Protein AF-A0A7S4E5P7-F1 (afdb_monomer_lite)

pLDDT: mean 81.71, std 17.79, range [34.12, 98.44]

Organism: NCBI:txid35677

Secondary structure (DSSP, 8-state):
------SSHHHHHHHHHHHHHHHHHHHHHHHHHHHHHHHHHHHHHHHHHHHHHHHHHHHHHH-HHHHHHHHHHHHHHHHHHHHHHHHHHHHHHHHHHHHHHHHHHHHHHHHHHHHHHHHHHHHHHHHHHHHHHHHHHHHHHHHHHHHHHHHHHHHHHHHHHHHHHHHHHHHHHHHHHHHHHHHHHHHHHHHHHHHHHHHHHHHHT--PPPPP-PPPPP-------TTHHHHHHHHHHHHHHHHHHHHHHHHHHHHHHHHHHHT--HHHHHHHHHHHHHHHHHHHHTT--------TT-------GGG--HHHHHHHHHHHHTSTTHHHHHS---TTSPPP----

Sequence (344 aa):
MSHGGVTASTRSDLDDISAVERDLKDRQEQFIRRERVYKMRLEELRKELGQLKNDKISWMKSDPNMVKIREAQAEVLKNVGLVQGETASAVQAQETDLLKRFRGRLQVVQDELAAERRKAGEGAKEWIARATALEHEAKTAKQRAEVLDKANQRLGRENGFLTRQFESQEDDRALLVKQLVSVKEENASLRSEVDEKEALAKARGDALPPLLAPAPAPVIEEKKAPDADTTFKEATRKLKKLLEVEKRHLAEVTEAHEKWKASRTPLELALRDAVAVEAESVAARLGGKARTSNAPGAPLDSATLAGFDADDRARAIERWLSADGVLDSLYPEEVGGPAPAEHK

Structure (mmCIF, N/CA/C/O backbone):
data_AF-A0A7S4E5P7-F1
#
_entry.id   AF-A0A7S4E5P7-F1
#
loop_
_atom_site.group_PDB
_atom_site.id
_atom_site.type_symbol
_atom_site.label_atom_id
_atom_site.label_alt_id
_atom_site.label_comp_id
_atom_site.label_asym_id
_atom_site.label_entity_id
_atom_site.label_seq_id
_atom_site.pdbx_PDB_ins_code
_atom_site.Cartn_x
_atom_site.Cartn_y
_atom_site.Cartn_z
_atom_site.occupancy
_atom_site.B_iso_or_equiv
_atom_site.auth_seq_id
_atom_site.auth_comp_id
_atom_site.auth_asym_id
_atom_site.auth_atom_id
_atom_site.pdbx_PDB_model_num
ATOM 1 N N . MET A 1 1 ? 111.317 69.839 -58.992 1.00 43.69 1 MET A N 1
ATOM 2 C CA . MET A 1 1 ? 110.273 70.257 -59.951 1.00 43.69 1 MET A CA 1
ATOM 3 C C . MET A 1 1 ? 110.144 69.192 -61.024 1.00 43.69 1 MET A C 1
ATOM 5 O O . MET A 1 1 ? 111.162 68.672 -61.448 1.00 43.69 1 MET A O 1
ATOM 9 N N . SER A 1 2 ? 108.911 68.965 -61.474 1.00 42.72 2 SER A N 1
ATOM 10 C CA . SER A 1 2 ? 108.537 68.332 -62.745 1.00 42.72 2 SER A CA 1
ATOM 11 C C . SER A 1 2 ? 108.481 66.801 -62.816 1.00 42.72 2 SER A C 1
ATOM 13 O O . SER A 1 2 ? 109.484 66.102 -62.896 1.00 42.72 2 SER A O 1
ATOM 15 N N . HIS A 1 3 ? 107.231 66.339 -62.862 1.00 55.09 3 HIS A N 1
ATOM 16 C CA . HIS A 1 3 ? 106.738 65.045 -63.317 1.00 55.09 3 HIS A CA 1
ATOM 17 C C . HIS A 1 3 ? 107.134 64.745 -64.774 1.00 55.09 3 HIS A C 1
ATOM 19 O O . HIS A 1 3 ? 107.176 65.660 -65.595 1.00 55.09 3 HIS A O 1
ATOM 25 N N . GLY A 1 4 ? 107.312 63.466 -65.121 1.00 52.59 4 GLY A N 1
ATOM 26 C CA . GLY A 1 4 ? 107.351 63.033 -66.522 1.00 52.59 4 GLY A CA 1
ATOM 27 C C . GLY A 1 4 ? 108.039 61.687 -66.733 1.00 52.59 4 GLY A C 1
ATOM 28 O O . GLY A 1 4 ? 109.261 61.631 -66.781 1.00 52.59 4 GLY A O 1
ATOM 29 N N . GLY A 1 5 ? 107.260 60.611 -66.888 1.00 49.38 5 GLY A N 1
ATOM 30 C CA . GLY A 1 5 ? 107.798 59.303 -67.284 1.00 49.38 5 GLY A CA 1
ATOM 31 C C . GLY A 1 5 ? 106.856 58.110 -67.091 1.00 49.38 5 GLY A C 1
ATOM 32 O O . GLY A 1 5 ? 107.296 57.095 -66.574 1.00 49.38 5 GLY A O 1
ATOM 33 N N . VAL A 1 6 ? 105.564 58.218 -67.444 1.00 54.41 6 VAL A N 1
ATOM 34 C CA . VAL A 1 6 ? 104.580 57.105 -67.313 1.00 54.41 6 VAL A CA 1
ATOM 35 C C . VAL A 1 6 ? 103.756 56.879 -68.603 1.00 54.41 6 VAL A C 1
ATOM 37 O O . VAL A 1 6 ? 102.692 56.276 -68.578 1.00 54.41 6 VAL A O 1
ATOM 40 N N . THR A 1 7 ? 104.201 57.346 -69.774 1.00 55.84 7 THR A N 1
ATOM 41 C CA . THR A 1 7 ? 103.314 57.428 -70.961 1.00 55.84 7 THR A CA 1
ATOM 42 C C . THR A 1 7 ? 103.590 56.439 -72.103 1.00 55.84 7 THR A C 1
ATOM 44 O O . THR A 1 7 ? 102.809 56.419 -73.051 1.00 55.84 7 THR A O 1
ATOM 47 N N . ALA A 1 8 ? 104.643 55.608 -72.043 1.00 55.59 8 ALA A N 1
ATOM 48 C CA . ALA A 1 8 ? 104.980 54.668 -73.130 1.00 55.59 8 ALA A CA 1
ATOM 49 C C . ALA A 1 8 ? 104.628 53.192 -72.835 1.00 55.59 8 ALA A C 1
ATOM 51 O O . ALA A 1 8 ? 104.041 52.540 -73.692 1.00 55.59 8 ALA A O 1
ATOM 52 N N . SER A 1 9 ? 104.907 52.676 -71.627 1.00 56.03 9 SER A N 1
ATOM 53 C CA . SER A 1 9 ? 104.588 51.278 -71.248 1.00 56.03 9 SER A CA 1
ATOM 54 C C . SER A 1 9 ? 103.082 51.030 -71.187 1.00 56.03 9 SER A C 1
ATOM 56 O O . SER A 1 9 ? 102.573 50.088 -71.777 1.00 56.03 9 SER A O 1
ATOM 58 N N . THR A 1 10 ? 102.350 51.965 -70.582 1.00 60.00 10 THR A N 1
ATOM 59 C CA . THR A 1 10 ? 100.894 51.892 -70.428 1.00 60.00 10 THR A CA 1
ATOM 60 C C . THR A 1 10 ? 100.160 51.802 -71.764 1.00 60.00 10 THR A C 1
ATOM 62 O O . THR A 1 10 ? 99.106 51.182 -71.826 1.00 60.00 10 THR A O 1
ATOM 65 N N . ARG A 1 11 ? 100.712 52.372 -72.845 1.00 62.12 11 ARG A N 1
ATOM 66 C CA . ARG A 1 11 ? 100.098 52.365 -74.180 1.00 62.12 11 ARG A CA 1
ATOM 67 C C . ARG A 1 11 ? 100.280 51.030 -74.916 1.00 62.12 11 ARG A C 1
ATOM 69 O O . ARG A 1 11 ? 99.341 50.598 -75.568 1.00 62.12 11 ARG A O 1
ATOM 76 N N . SER A 1 12 ? 101.429 50.367 -74.754 1.00 67.00 12 SER A N 1
ATOM 77 C CA . SER A 1 12 ? 101.655 49.003 -75.269 1.00 67.00 12 SER A CA 1
ATOM 78 C C . SER A 1 12 ? 100.805 47.981 -74.516 1.00 67.00 12 SER A C 1
ATOM 80 O O . SER A 1 12 ? 100.154 47.149 -75.136 1.00 67.00 12 SER A O 1
ATOM 82 N N . ASP A 1 13 ? 100.739 48.105 -73.187 1.00 67.56 13 ASP A N 1
ATOM 83 C CA . ASP A 1 13 ? 99.904 47.241 -72.351 1.00 67.56 13 ASP A CA 1
ATOM 84 C C . ASP A 1 13 ? 98.412 47.418 -72.697 1.00 67.56 13 ASP A C 1
ATOM 86 O O . ASP A 1 13 ? 97.666 46.446 -72.747 1.00 67.56 13 ASP A O 1
ATOM 90 N N . LEU A 1 14 ? 97.971 48.645 -73.008 1.00 72.19 14 LEU A N 1
ATOM 91 C CA . LEU A 1 14 ? 96.616 48.936 -73.501 1.00 72.19 14 LEU A CA 1
ATOM 92 C C . LEU A 1 14 ? 96.331 48.293 -74.867 1.00 72.19 14 LEU A C 1
ATOM 94 O O . LEU A 1 14 ? 95.230 47.781 -75.075 1.00 72.19 14 LEU A O 1
ATOM 98 N N . ASP A 1 15 ? 97.296 48.298 -75.787 1.00 74.38 15 ASP A N 1
ATOM 99 C CA . ASP A 1 15 ? 97.140 47.680 -77.105 1.00 74.38 15 ASP A CA 1
ATOM 100 C C . ASP A 1 15 ? 97.094 46.142 -77.005 1.00 74.38 15 ASP A C 1
ATOM 102 O O . ASP A 1 15 ? 96.232 45.525 -77.641 1.00 74.38 15 ASP A O 1
ATOM 106 N N . ASP A 1 16 ? 97.907 45.530 -76.138 1.00 76.69 16 ASP A N 1
ATOM 107 C CA . ASP A 1 16 ? 97.887 44.086 -75.855 1.00 76.69 16 ASP A CA 1
ATOM 108 C C . ASP A 1 16 ? 96.612 43.660 -75.113 1.00 76.69 16 ASP A C 1
ATOM 110 O O . ASP A 1 16 ? 95.980 42.666 -75.483 1.00 76.69 16 ASP A O 1
ATOM 114 N N . ILE A 1 17 ? 96.153 44.451 -74.134 1.00 77.38 17 ILE A N 1
ATOM 115 C CA . ILE A 1 17 ? 94.842 44.269 -73.492 1.00 77.38 17 ILE A CA 1
ATOM 116 C C . ILE A 1 17 ? 93.736 44.350 -74.548 1.00 77.38 17 ILE A C 1
ATOM 118 O O . ILE A 1 17 ? 92.866 43.484 -74.585 1.00 77.38 17 ILE A O 1
ATOM 122 N N . SER A 1 18 ? 93.796 45.313 -75.474 1.00 79.69 18 SER A N 1
ATOM 123 C CA . SER A 1 18 ? 92.792 45.437 -76.537 1.00 79.69 18 SER A CA 1
ATOM 124 C C . SER A 1 18 ? 92.814 44.262 -77.528 1.00 79.69 18 SER A C 1
ATOM 126 O O . SER A 1 18 ? 91.772 43.900 -78.081 1.00 79.69 18 SER A O 1
ATOM 128 N N . ALA A 1 19 ? 93.981 43.655 -77.771 1.00 80.94 19 ALA A N 1
ATOM 129 C CA . ALA A 1 19 ? 94.127 42.478 -78.623 1.00 80.94 19 ALA A CA 1
ATOM 130 C C . ALA A 1 19 ? 93.587 41.215 -77.934 1.00 80.94 19 ALA A C 1
ATOM 132 O O . ALA A 1 19 ? 92.851 40.449 -78.558 1.00 80.94 19 ALA A O 1
ATOM 133 N N . VAL A 1 20 ? 93.871 41.041 -76.640 1.00 83.12 20 VAL A N 1
ATOM 134 C CA . VAL A 1 20 ? 93.320 39.954 -75.816 1.00 83.12 20 VAL A CA 1
ATOM 135 C C . VAL A 1 20 ? 91.808 40.102 -75.648 1.00 83.12 20 VAL A C 1
ATOM 137 O O . VAL A 1 20 ? 91.086 39.113 -75.720 1.00 83.12 20 VAL A O 1
ATOM 140 N N . GLU A 1 21 ? 91.296 41.323 -75.492 1.00 84.50 21 GLU A N 1
ATOM 141 C CA . GLU A 1 21 ? 89.856 41.590 -75.457 1.00 84.50 21 GLU A CA 1
ATOM 142 C C . GLU A 1 21 ? 89.169 41.247 -76.782 1.00 84.50 21 GLU A C 1
ATOM 144 O O . GLU A 1 21 ? 88.049 40.736 -76.772 1.00 84.50 21 GLU A O 1
ATOM 149 N N . ARG A 1 22 ? 89.821 41.510 -77.921 1.00 86.06 22 ARG A N 1
ATOM 150 C CA . ARG A 1 22 ? 89.320 41.113 -79.246 1.00 86.06 22 ARG A CA 1
ATOM 151 C C . ARG A 1 22 ? 89.310 39.593 -79.411 1.00 86.06 22 ARG A C 1
ATOM 153 O O . ARG A 1 22 ? 88.272 39.051 -79.768 1.00 86.06 22 ARG A O 1
ATOM 160 N N . ASP A 1 23 ? 90.388 38.900 -79.046 1.00 88.12 23 ASP A N 1
ATOM 161 C CA . ASP A 1 23 ? 90.445 37.428 -79.093 1.00 88.12 23 ASP A CA 1
ATOM 162 C C . ASP A 1 23 ? 89.442 36.778 -78.116 1.00 88.12 23 ASP A C 1
ATOM 164 O O . ASP A 1 23 ? 88.762 35.811 -78.457 1.00 88.12 23 ASP A O 1
ATOM 168 N N . LEU A 1 24 ? 89.255 37.340 -76.916 1.00 87.38 24 LEU A N 1
ATOM 169 C CA . LEU A 1 24 ? 88.217 36.891 -75.982 1.00 87.38 24 LEU A CA 1
ATOM 170 C C . LEU A 1 24 ? 86.812 37.090 -76.550 1.00 87.38 24 LEU A C 1
ATOM 172 O O . LEU A 1 24 ? 85.987 36.184 -76.422 1.00 87.38 24 LEU A O 1
ATOM 176 N N . LYS A 1 25 ? 86.540 38.230 -77.194 1.00 88.81 25 LYS A N 1
ATOM 177 C CA . LYS A 1 25 ? 85.261 38.480 -77.875 1.00 88.81 25 LYS A CA 1
ATOM 178 C C . LYS A 1 25 ? 85.047 37.493 -79.016 1.00 88.81 25 LYS A C 1
ATOM 180 O O . LYS A 1 25 ? 83.990 36.875 -79.067 1.00 88.81 25 LYS A O 1
ATOM 185 N N . ASP A 1 26 ? 86.053 37.247 -79.847 1.00 88.50 26 ASP A N 1
ATOM 186 C CA . ASP A 1 26 ? 85.959 36.296 -80.957 1.00 88.50 26 ASP A CA 1
ATOM 187 C C . ASP A 1 26 ? 85.717 34.864 -80.459 1.00 88.50 26 ASP A C 1
ATOM 189 O O . ASP A 1 26 ? 84.871 34.141 -80.993 1.00 88.50 26 ASP A O 1
ATOM 193 N N . ARG A 1 27 ? 86.392 34.445 -79.382 1.00 87.94 27 ARG A N 1
ATOM 194 C CA . ARG A 1 27 ? 86.166 33.137 -78.744 1.00 87.94 27 ARG A CA 1
ATOM 195 C C . ARG A 1 27 ? 84.783 33.038 -78.110 1.00 87.94 27 ARG A C 1
ATOM 197 O O . ARG A 1 27 ? 84.126 32.005 -78.260 1.00 87.94 27 ARG A O 1
ATOM 204 N N . GLN A 1 28 ? 84.322 34.089 -77.432 1.00 89.06 28 GLN A N 1
ATOM 205 C CA . GLN A 1 28 ? 82.963 34.160 -76.891 1.00 89.06 28 GLN A CA 1
ATOM 206 C C . GLN A 1 28 ? 81.930 34.084 -78.015 1.00 89.06 28 GLN A C 1
ATOM 208 O O . GLN A 1 28 ? 80.986 33.304 -77.922 1.00 89.06 28 GLN A O 1
ATOM 213 N N . GLU A 1 29 ? 82.128 34.806 -79.115 1.00 89.31 29 GLU A N 1
ATOM 214 C CA . GLU A 1 29 ? 81.255 34.742 -80.281 1.00 89.31 29 GLU A CA 1
ATOM 215 C C . GLU A 1 29 ? 81.241 33.353 -80.918 1.00 89.31 29 GLU A C 1
ATOM 217 O O . GLU A 1 29 ? 80.169 32.844 -81.248 1.00 89.31 29 GLU A O 1
ATOM 222 N N . GLN A 1 30 ? 82.395 32.701 -81.071 1.00 88.69 30 GLN A N 1
ATOM 223 C CA . GLN A 1 30 ? 82.469 31.332 -81.583 1.00 88.69 30 GLN A CA 1
ATOM 224 C C . GLN A 1 30 ? 81.769 30.338 -80.651 1.00 88.69 30 GLN A C 1
ATOM 226 O O . GLN A 1 30 ? 81.054 29.454 -81.130 1.00 88.69 30 GLN A O 1
ATOM 231 N N . PHE A 1 31 ? 81.927 30.489 -79.334 1.00 92.06 31 PHE A N 1
ATOM 232 C CA . PHE A 1 31 ? 81.227 29.669 -78.350 1.00 92.06 31 PHE A CA 1
ATOM 233 C C . PHE A 1 31 ? 79.714 29.885 -78.426 1.00 92.06 31 PHE A C 1
ATOM 235 O O . PHE A 1 31 ? 78.970 28.915 -78.531 1.00 92.06 31 PHE A O 1
ATOM 242 N N . ILE A 1 32 ? 79.256 31.139 -78.491 1.00 90.50 32 ILE A N 1
ATOM 243 C CA . ILE A 1 32 ? 77.838 31.490 -78.642 1.00 90.50 32 ILE A CA 1
ATOM 244 C C . ILE A 1 32 ? 77.276 30.930 -79.953 1.00 90.50 32 ILE A C 1
ATOM 246 O O . ILE A 1 32 ? 76.168 30.394 -79.967 1.00 90.50 32 ILE A O 1
ATOM 250 N N . ARG A 1 33 ? 78.022 31.005 -81.062 1.00 90.62 33 ARG A N 1
ATOM 251 C CA . ARG A 1 33 ? 77.607 30.424 -82.350 1.00 90.62 33 ARG A CA 1
ATOM 252 C C . ARG A 1 33 ? 77.469 28.904 -82.251 1.00 90.62 33 ARG A C 1
ATOM 254 O O . ARG A 1 33 ? 76.441 28.373 -82.662 1.00 90.62 33 ARG A O 1
ATOM 261 N N . ARG A 1 34 ? 78.447 28.208 -81.660 1.00 91.38 34 ARG A N 1
ATOM 262 C CA . ARG A 1 34 ? 78.383 26.749 -81.442 1.00 91.38 34 ARG A CA 1
ATOM 263 C C . ARG A 1 34 ? 77.245 26.365 -80.500 1.00 91.38 34 ARG A C 1
ATOM 265 O O . ARG A 1 34 ? 76.501 25.442 -80.809 1.00 91.38 34 ARG A O 1
ATOM 272 N N . GLU A 1 35 ? 77.053 27.094 -79.403 1.00 91.62 35 GLU A N 1
ATOM 273 C CA . GLU A 1 35 ? 75.925 26.890 -78.493 1.00 91.62 35 GLU A CA 1
ATOM 274 C C . GLU A 1 35 ? 74.585 27.047 -79.202 1.00 91.62 35 GLU A C 1
ATOM 276 O O . GLU A 1 35 ? 73.689 26.239 -78.979 1.00 91.62 35 GLU A O 1
ATOM 281 N N . ARG A 1 36 ? 74.430 28.066 -80.056 1.00 92.00 36 ARG A N 1
ATOM 282 C CA . ARG A 1 36 ? 73.204 28.247 -80.844 1.00 92.00 36 ARG A CA 1
ATOM 283 C C . ARG A 1 36 ? 72.973 27.059 -81.769 1.00 92.00 36 ARG A C 1
ATOM 285 O O . ARG A 1 36 ? 71.861 26.549 -81.802 1.00 92.00 36 ARG A O 1
ATOM 292 N N . VAL A 1 37 ? 74.009 26.573 -82.455 1.00 93.25 37 VAL A N 1
ATOM 293 C CA . VAL A 1 37 ? 73.907 25.385 -83.320 1.00 93.25 37 VAL A CA 1
ATOM 294 C C . VAL A 1 37 ? 73.528 24.137 -82.514 1.00 93.25 37 VAL A C 1
ATOM 296 O O . VAL A 1 37 ? 72.628 23.405 -82.918 1.00 93.25 37 VAL A O 1
ATOM 299 N N . TYR A 1 38 ? 74.137 23.907 -81.348 1.00 92.88 38 TYR A N 1
ATOM 300 C CA . TYR A 1 38 ? 73.776 22.771 -80.495 1.00 92.88 38 TYR A CA 1
ATOM 301 C C . TYR A 1 38 ? 72.376 22.896 -79.896 1.00 92.88 38 TYR A C 1
ATOM 303 O O . TYR A 1 38 ? 71.666 21.899 -79.827 1.00 92.88 38 TYR A O 1
ATOM 311 N N . LYS A 1 39 ? 71.948 24.099 -79.501 1.00 93.44 39 LYS A N 1
ATOM 312 C CA . LYS A 1 39 ? 70.581 24.361 -79.028 1.00 93.44 39 LYS A CA 1
ATOM 313 C C . LYS A 1 39 ? 69.563 24.084 -80.132 1.00 93.44 39 LYS A C 1
ATOM 315 O O . LYS A 1 39 ? 68.626 23.332 -79.893 1.00 93.44 39 LYS A O 1
ATOM 320 N N . MET A 1 40 ? 69.812 24.573 -81.348 1.00 93.06 40 MET A N 1
ATOM 321 C CA . MET A 1 40 ? 68.991 24.266 -82.525 1.00 93.06 40 MET A CA 1
ATOM 322 C C . MET A 1 40 ? 68.924 22.755 -82.784 1.00 93.06 40 MET A C 1
ATOM 324 O O . MET A 1 40 ? 67.836 22.202 -82.916 1.00 93.06 40 MET A O 1
ATOM 328 N N . ARG A 1 41 ? 70.065 22.052 -82.758 1.00 92.94 41 ARG A N 1
ATOM 329 C CA . ARG A 1 41 ? 70.099 20.597 -82.966 1.00 92.94 41 ARG A CA 1
ATOM 330 C C . ARG A 1 41 ? 69.398 19.821 -81.848 1.00 92.94 41 ARG A C 1
ATOM 332 O O . ARG A 1 41 ? 68.742 18.819 -82.112 1.00 92.94 41 ARG A O 1
ATOM 339 N N . LEU A 1 42 ? 69.514 20.269 -80.599 1.00 92.50 42 LEU A N 1
ATOM 340 C CA . LEU A 1 42 ? 68.787 19.693 -79.466 1.00 92.50 42 LEU A CA 1
ATOM 341 C C . LEU A 1 42 ? 67.278 19.906 -79.601 1.00 92.50 42 LEU A C 1
ATOM 343 O O . LEU A 1 42 ? 66.510 19.011 -79.258 1.00 92.50 42 LEU A O 1
ATOM 347 N N . GLU A 1 43 ? 66.843 21.065 -80.091 1.00 94.19 43 GLU A N 1
ATOM 348 C CA . GLU A 1 43 ? 65.433 21.330 -80.376 1.00 94.19 43 GLU A CA 1
ATOM 349 C C . GLU A 1 43 ? 64.905 20.454 -81.513 1.00 94.19 43 GLU A C 1
ATOM 351 O O . GLU A 1 43 ? 63.817 19.896 -81.384 1.00 94.19 43 GLU A O 1
ATOM 356 N N . GLU A 1 44 ? 65.677 20.272 -82.584 1.00 94.06 44 GLU A N 1
ATOM 357 C CA . GLU A 1 44 ? 65.361 19.326 -83.660 1.00 94.06 44 GLU A CA 1
ATOM 358 C C . GLU A 1 44 ? 65.234 17.898 -83.130 1.00 94.06 44 GLU A C 1
ATOM 360 O O . GLU A 1 44 ? 64.183 17.287 -83.293 1.00 94.06 44 GLU A O 1
ATOM 365 N N . LEU A 1 45 ? 66.233 17.393 -82.399 1.00 92.31 45 LEU A N 1
ATOM 366 C CA . LEU A 1 45 ? 66.195 16.044 -81.823 1.00 92.31 45 LEU A CA 1
ATOM 367 C C . LEU A 1 45 ? 65.028 15.865 -80.840 1.00 92.31 45 LEU A C 1
ATOM 369 O O . LEU A 1 45 ? 64.421 14.797 -80.777 1.00 92.31 45 LEU A O 1
ATOM 373 N N . ARG A 1 46 ? 64.672 16.903 -80.072 1.00 91.19 46 ARG A N 1
ATOM 374 C CA . ARG A 1 46 ? 63.481 16.883 -79.206 1.00 91.19 46 ARG A CA 1
ATOM 375 C C . ARG A 1 46 ? 62.191 16.811 -80.019 1.00 91.19 46 ARG A C 1
ATOM 377 O O . ARG A 1 46 ? 61.285 16.079 -79.622 1.00 91.19 46 ARG A O 1
ATOM 384 N N . LYS A 1 47 ? 62.099 17.541 -81.134 1.00 93.56 47 LYS A N 1
ATOM 385 C CA . LYS A 1 47 ? 60.953 17.475 -82.053 1.00 93.56 47 LYS A CA 1
ATOM 386 C C . LYS A 1 47 ? 60.857 16.098 -82.707 1.00 93.56 47 LYS A C 1
ATOM 388 O O . LYS A 1 47 ? 59.784 15.507 -82.658 1.00 93.56 47 LYS A O 1
ATOM 393 N N . GLU A 1 48 ? 61.964 15.561 -83.215 1.00 90.81 48 GLU A N 1
ATOM 394 C CA . GLU A 1 48 ? 62.044 14.219 -83.810 1.00 90.81 48 GLU A CA 1
ATOM 395 C C . GLU A 1 48 ? 61.637 13.134 -82.798 1.00 90.81 48 GLU A C 1
ATOM 397 O O . GLU A 1 48 ? 60.806 12.279 -83.095 1.00 90.81 48 GLU A O 1
ATOM 402 N N . LEU A 1 49 ? 62.131 13.200 -81.554 1.00 89.06 49 LEU A N 1
ATOM 403 C CA . LEU A 1 49 ? 61.711 12.285 -80.486 1.00 89.06 49 LEU A CA 1
ATOM 404 C C . LEU A 1 49 ? 60.227 12.434 -80.128 1.00 89.06 49 LEU A C 1
ATOM 406 O O . LEU A 1 49 ? 59.566 11.438 -79.828 1.00 89.06 49 LEU A O 1
ATOM 410 N N . GLY A 1 50 ? 59.701 13.659 -80.130 1.00 87.75 50 GLY A N 1
ATOM 411 C CA . GLY A 1 50 ? 58.278 13.922 -79.922 1.00 87.75 50 GLY A CA 1
ATOM 412 C C . GLY A 1 50 ? 57.414 13.314 -81.027 1.00 87.75 50 GLY A C 1
ATOM 413 O O . GLY A 1 50 ? 56.407 12.673 -80.730 1.00 87.75 50 GLY A O 1
ATOM 414 N N . GLN A 1 51 ? 57.841 13.454 -82.282 1.00 86.00 51 GLN A N 1
ATOM 415 C CA . GLN A 1 51 ? 57.188 12.861 -83.449 1.00 86.00 51 GLN A CA 1
ATOM 416 C C . GLN A 1 51 ? 57.228 11.334 -83.387 1.00 86.00 51 GLN A C 1
ATOM 418 O O . GLN A 1 51 ? 56.172 10.717 -83.388 1.00 86.00 51 GLN A O 1
ATOM 423 N N . LEU A 1 52 ? 58.395 10.723 -83.167 1.00 82.56 52 LEU A N 1
ATOM 424 C CA 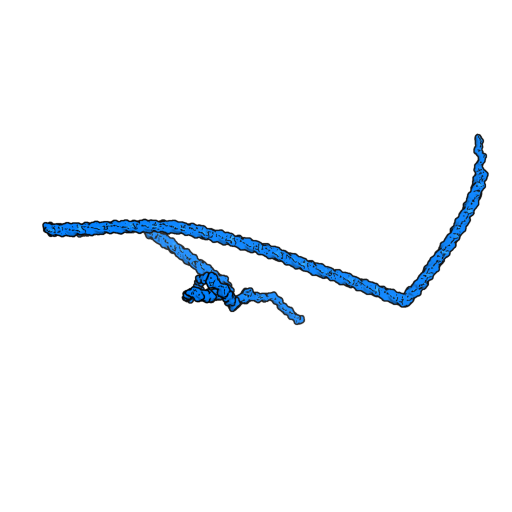. LEU A 1 52 ? 58.526 9.265 -83.043 1.00 82.56 52 LEU A CA 1
ATOM 425 C C . LEU A 1 52 ? 57.669 8.683 -81.911 1.00 82.56 52 LEU A C 1
ATOM 427 O O . LEU A 1 52 ? 57.069 7.617 -82.062 1.00 82.56 52 LEU A O 1
ATOM 431 N N . LYS A 1 53 ? 57.585 9.371 -80.764 1.00 84.50 53 LYS A N 1
ATOM 432 C CA . LYS A 1 53 ? 56.680 8.975 -79.674 1.00 84.50 53 LYS A CA 1
ATOM 433 C C . LYS A 1 53 ? 55.221 9.080 -80.098 1.00 84.50 53 LYS A C 1
ATOM 435 O O . LYS A 1 53 ? 54.449 8.169 -79.809 1.00 84.50 53 LYS A O 1
ATOM 440 N N . ASN A 1 54 ? 54.845 10.162 -80.772 1.00 83.19 54 ASN A N 1
ATOM 441 C CA . ASN A 1 54 ? 53.485 10.347 -81.256 1.00 83.19 54 ASN A CA 1
ATOM 442 C C . ASN A 1 54 ? 53.119 9.316 -82.317 1.00 83.19 54 ASN A C 1
ATOM 444 O O . ASN A 1 54 ? 52.058 8.728 -82.184 1.00 83.19 54 ASN A O 1
ATOM 448 N N . ASP A 1 55 ? 53.990 9.013 -83.274 1.00 79.25 55 ASP A N 1
ATOM 449 C CA . ASP A 1 55 ? 53.756 8.015 -84.321 1.00 79.25 55 ASP A CA 1
ATOM 450 C C . ASP A 1 55 ? 53.634 6.609 -83.725 1.00 79.25 55 ASP A C 1
ATOM 452 O O . ASP A 1 55 ? 52.685 5.875 -84.016 1.00 79.25 55 ASP A O 1
ATOM 456 N N . LYS A 1 56 ? 54.520 6.262 -82.780 1.00 77.62 56 LYS A N 1
ATOM 457 C CA . LYS A 1 56 ? 54.460 4.989 -82.047 1.00 77.62 56 LYS A CA 1
ATOM 458 C C . LYS A 1 56 ? 53.198 4.852 -81.193 1.00 77.62 56 LYS A C 1
ATOM 460 O O . LYS A 1 56 ? 52.710 3.746 -80.999 1.00 77.62 56 LYS A O 1
ATOM 465 N N . ILE A 1 57 ? 52.666 5.945 -80.655 1.00 76.94 57 ILE A N 1
ATOM 466 C CA . ILE A 1 57 ? 51.426 5.930 -79.863 1.00 76.94 57 ILE A CA 1
ATOM 467 C C . ILE A 1 57 ? 50.193 6.087 -80.771 1.00 76.94 57 ILE A C 1
ATOM 469 O O . ILE A 1 57 ? 49.102 5.652 -80.409 1.00 76.94 57 ILE A O 1
ATOM 473 N N . SER A 1 58 ? 50.352 6.670 -81.959 1.00 76.06 58 SER A N 1
ATOM 474 C CA . SER A 1 58 ? 49.283 6.959 -82.914 1.00 76.06 58 SER A CA 1
ATOM 475 C C . SER A 1 58 ? 48.606 5.679 -83.388 1.00 76.06 58 SER A C 1
ATOM 477 O O . SER A 1 58 ? 47.376 5.609 -83.374 1.00 76.06 58 SER A O 1
ATOM 479 N N . TRP A 1 59 ? 49.377 4.622 -83.681 1.00 72.06 59 TRP A N 1
ATOM 480 C CA . TRP A 1 59 ? 48.800 3.325 -84.057 1.00 72.06 59 TRP A CA 1
ATOM 481 C C . TRP A 1 59 ? 47.947 2.733 -82.918 1.00 72.06 59 TRP A C 1
ATOM 483 O O . TRP A 1 59 ? 46.825 2.308 -83.151 1.00 72.06 59 TRP A O 1
ATOM 493 N N . MET A 1 60 ? 48.389 2.833 -81.657 1.00 69.00 60 MET A N 1
ATOM 494 C CA . MET A 1 60 ? 47.604 2.388 -80.490 1.00 69.00 60 MET A CA 1
ATOM 495 C C . MET A 1 60 ? 46.403 3.291 -80.181 1.00 69.00 60 MET A C 1
ATOM 497 O O . MET A 1 60 ? 45.489 2.897 -79.455 1.00 69.00 60 MET A O 1
ATOM 501 N N . LYS A 1 61 ? 46.421 4.549 -80.630 1.00 73.88 61 LYS A N 1
ATOM 502 C CA . LYS A 1 61 ? 45.298 5.481 -80.470 1.00 73.88 61 LYS A CA 1
ATOM 503 C C . LYS A 1 61 ? 44.214 5.256 -81.519 1.00 73.88 61 LYS A C 1
ATOM 505 O O . LYS A 1 61 ? 43.053 5.466 -81.191 1.00 73.88 61 LYS A O 1
ATOM 510 N N . SER A 1 62 ? 44.608 4.845 -82.721 1.00 71.81 62 SER A N 1
ATOM 511 C CA . SER A 1 62 ? 43.738 4.680 -83.889 1.00 71.81 62 SER A CA 1
ATOM 512 C C . SER A 1 62 ? 43.326 3.235 -84.166 1.00 71.81 62 SER A C 1
ATOM 514 O O . SER A 1 62 ? 42.385 3.036 -84.928 1.00 71.81 62 SER A O 1
ATOM 516 N N . ASP A 1 63 ? 43.973 2.240 -83.545 1.00 82.31 63 ASP A N 1
ATOM 517 C CA . ASP A 1 63 ? 43.559 0.839 -83.636 1.00 82.31 63 ASP A CA 1
ATOM 518 C C . ASP A 1 63 ? 42.101 0.690 -83.146 1.00 82.31 63 ASP A C 1
ATOM 520 O O . ASP A 1 63 ? 41.823 0.937 -81.962 1.00 82.31 63 ASP A O 1
ATOM 524 N N . PRO A 1 64 ? 41.164 0.273 -84.023 1.00 83.12 64 PRO A N 1
ATOM 525 C CA . PRO A 1 64 ? 39.760 0.091 -83.672 1.00 83.12 64 PRO A CA 1
ATOM 526 C C . PRO A 1 64 ? 39.555 -0.840 -82.473 1.00 83.12 64 PRO A C 1
ATOM 528 O O . PRO A 1 64 ? 38.588 -0.678 -81.732 1.00 83.12 64 PRO A O 1
ATOM 531 N N . ASN A 1 65 ? 40.451 -1.809 -82.260 1.00 84.94 65 ASN A N 1
ATOM 532 C CA . ASN A 1 65 ? 40.373 -2.715 -81.120 1.00 84.94 65 ASN A CA 1
ATOM 533 C C . ASN A 1 65 ? 40.754 -2.011 -79.805 1.00 84.94 65 ASN A C 1
ATOM 535 O O . ASN A 1 65 ? 40.050 -2.133 -78.806 1.00 84.94 65 ASN A O 1
ATOM 539 N N . MET A 1 66 ? 41.814 -1.194 -79.808 1.00 84.94 66 MET A N 1
ATOM 540 C CA . MET A 1 66 ? 42.218 -0.407 -78.634 1.00 84.94 66 MET A CA 1
ATOM 541 C C . MET A 1 66 ? 41.193 0.666 -78.259 1.00 84.94 66 MET A C 1
ATOM 543 O O . MET A 1 66 ? 41.039 0.970 -77.076 1.00 84.94 66 MET A O 1
ATOM 547 N N . VAL A 1 67 ? 40.483 1.231 -79.241 1.00 86.31 67 VAL A N 1
ATOM 548 C CA . VAL A 1 67 ? 39.366 2.158 -78.992 1.00 86.31 67 VAL A CA 1
ATOM 549 C C . VAL A 1 67 ? 38.221 1.433 -78.284 1.00 86.31 67 VAL A C 1
ATOM 551 O O . VAL A 1 67 ? 37.831 1.861 -77.200 1.00 86.31 67 VAL A O 1
ATOM 554 N N . LYS A 1 68 ? 37.777 0.281 -78.808 1.00 89.69 68 LYS A N 1
ATOM 555 C CA . LYS A 1 68 ? 36.731 -0.545 -78.176 1.00 89.69 68 LYS A CA 1
ATOM 556 C C . LYS A 1 68 ? 37.091 -0.966 -76.752 1.00 89.69 68 LYS A C 1
ATOM 558 O O . LYS A 1 68 ? 36.244 -0.926 -75.869 1.00 89.69 68 LYS A O 1
ATOM 563 N N . ILE A 1 69 ? 38.350 -1.339 -76.508 1.00 89.81 69 ILE A N 1
ATOM 564 C CA . ILE A 1 69 ? 38.825 -1.705 -75.165 1.00 89.81 69 ILE A CA 1
ATOM 565 C C . ILE A 1 69 ? 38.731 -0.512 -74.205 1.00 89.81 69 ILE A C 1
ATOM 567 O O . ILE A 1 69 ? 38.289 -0.681 -73.071 1.00 89.81 69 ILE A O 1
ATOM 571 N N . ARG A 1 70 ? 39.111 0.698 -74.637 1.00 89.38 70 ARG A N 1
ATOM 572 C CA . ARG A 1 70 ? 38.991 1.906 -73.801 1.00 89.38 70 ARG A CA 1
ATOM 573 C C . ARG A 1 70 ? 37.538 2.291 -73.545 1.00 89.38 70 ARG A C 1
ATOM 575 O O . ARG A 1 70 ? 37.227 2.698 -72.431 1.00 89.38 70 ARG A O 1
ATOM 582 N N . GLU A 1 71 ? 36.669 2.161 -74.543 1.00 91.62 71 GLU A N 1
ATOM 583 C CA . GLU A 1 71 ? 35.229 2.399 -74.400 1.00 91.62 71 GLU A CA 1
ATOM 584 C C . GLU A 1 71 ? 34.605 1.411 -73.408 1.00 91.62 71 GLU A C 1
ATOM 586 O O . GLU A 1 71 ? 33.962 1.837 -72.452 1.00 91.62 71 GLU A O 1
ATOM 591 N N . ALA A 1 72 ? 34.893 0.114 -73.550 1.00 92.62 72 ALA A N 1
ATOM 592 C CA . ALA A 1 72 ? 34.446 -0.913 -72.611 1.00 92.62 72 ALA A CA 1
ATOM 593 C C . ALA A 1 72 ? 35.004 -0.680 -71.197 1.00 92.62 72 ALA A C 1
ATOM 595 O O . ALA A 1 72 ? 34.281 -0.808 -70.214 1.00 92.62 72 ALA A O 1
ATOM 596 N N . GLN A 1 73 ? 36.274 -0.281 -71.064 1.00 91.88 73 GLN A N 1
ATOM 597 C CA . GLN A 1 73 ? 36.856 0.076 -69.769 1.00 91.88 73 GLN A CA 1
ATOM 598 C C . GLN A 1 73 ? 36.164 1.303 -69.155 1.00 91.88 73 GLN A C 1
ATOM 600 O O . GLN A 1 73 ? 35.909 1.317 -67.952 1.00 91.88 73 GLN A O 1
ATOM 605 N N . ALA A 1 74 ? 35.852 2.325 -69.955 1.00 94.75 74 ALA A N 1
ATOM 606 C CA . ALA A 1 74 ? 35.128 3.506 -69.494 1.00 94.75 74 ALA A CA 1
ATOM 607 C C . ALA A 1 74 ? 33.706 3.148 -69.034 1.00 94.75 74 ALA A C 1
ATOM 609 O O . ALA A 1 74 ? 33.252 3.641 -68.001 1.00 94.75 74 ALA A O 1
ATOM 610 N N . GLU A 1 75 ? 33.032 2.249 -69.750 1.00 96.25 75 GLU A N 1
ATOM 611 C CA . GLU A 1 75 ? 31.723 1.723 -69.369 1.00 96.25 75 GLU A CA 1
ATOM 612 C C . GLU A 1 75 ? 31.790 0.898 -68.076 1.00 96.25 75 GLU A C 1
ATOM 614 O O . GLU A 1 75 ? 30.989 1.114 -67.168 1.00 96.25 75 GLU A O 1
ATOM 619 N N . VAL A 1 76 ? 32.792 0.026 -67.927 1.00 95.50 76 VAL A N 1
ATOM 620 C CA . VAL A 1 76 ? 33.023 -0.729 -66.685 1.00 95.50 76 VAL A CA 1
ATOM 621 C C . VAL A 1 76 ? 33.269 0.215 -65.512 1.00 95.50 76 VAL A C 1
ATOM 623 O O . VAL A 1 76 ? 32.647 0.051 -64.468 1.00 95.50 76 VAL A O 1
ATOM 626 N N . LEU A 1 77 ? 34.124 1.230 -65.666 1.00 95.69 77 LEU A N 1
ATOM 627 C CA . LEU A 1 77 ? 34.385 2.208 -64.603 1.00 95.69 77 LEU A CA 1
ATOM 628 C C . LEU A 1 77 ? 33.127 2.999 -64.230 1.00 95.69 77 LEU A C 1
ATOM 630 O O . LEU A 1 77 ? 32.889 3.247 -63.049 1.00 95.69 77 LEU A O 1
ATOM 634 N N . LYS A 1 78 ? 32.298 3.351 -65.217 1.00 96.56 78 LYS A N 1
ATOM 635 C CA . LYS A 1 78 ? 31.002 3.992 -64.980 1.00 96.56 78 LYS A CA 1
ATOM 636 C C . LYS A 1 78 ? 30.070 3.078 -64.183 1.00 96.56 78 LYS A C 1
ATOM 638 O O . LYS A 1 78 ? 29.496 3.524 -63.194 1.00 96.56 78 LYS A O 1
ATOM 643 N N . ASN A 1 79 ? 29.959 1.810 -64.571 1.00 96.25 79 ASN A N 1
ATOM 644 C CA . ASN A 1 79 ? 29.119 0.833 -63.878 1.00 96.25 79 ASN A CA 1
ATOM 645 C C . ASN A 1 79 ? 29.623 0.564 -62.456 1.00 96.25 79 ASN A C 1
ATOM 647 O O . ASN A 1 79 ? 28.825 0.507 -61.527 1.00 96.25 79 ASN A O 1
ATOM 651 N N . VAL A 1 80 ? 30.942 0.484 -62.256 1.00 95.94 80 VAL A N 1
ATOM 652 C CA . VAL A 1 80 ? 31.547 0.381 -60.921 1.00 95.94 80 VAL A CA 1
ATOM 653 C C . VAL A 1 80 ? 31.206 1.607 -60.077 1.00 95.94 80 VAL A C 1
ATOM 655 O O . VAL A 1 80 ? 30.816 1.444 -58.927 1.00 95.94 80 VAL A O 1
ATOM 658 N N . GLY A 1 81 ? 31.284 2.817 -60.637 1.00 96.19 81 GLY A N 1
ATOM 659 C CA . GLY A 1 81 ? 30.886 4.040 -59.937 1.00 96.19 81 GLY A CA 1
ATOM 660 C C . GLY A 1 81 ? 29.407 4.045 -59.531 1.00 96.19 81 GLY A C 1
ATOM 661 O O . GLY A 1 81 ? 29.084 4.451 -58.417 1.00 96.19 81 GLY A O 1
ATOM 662 N N . LEU A 1 82 ? 28.519 3.540 -60.395 1.00 96.31 82 LEU A N 1
ATOM 663 C CA . LEU A 1 82 ? 27.093 3.386 -60.084 1.00 96.31 82 LEU A CA 1
ATOM 664 C C . LEU A 1 82 ? 26.868 2.373 -58.958 1.00 96.31 82 LEU A C 1
ATOM 666 O O . LEU A 1 82 ? 26.249 2.719 -57.958 1.00 96.31 82 LEU A O 1
ATOM 670 N N . VAL A 1 83 ? 27.441 1.171 -59.067 1.00 96.75 83 VAL A N 1
ATOM 671 C CA . VAL A 1 83 ? 27.321 0.126 -58.037 1.00 96.75 83 VAL A CA 1
ATOM 672 C C . VAL A 1 83 ? 27.916 0.593 -56.708 1.00 96.75 83 VAL A C 1
ATOM 674 O O . VAL A 1 83 ? 27.348 0.328 -55.652 1.00 96.75 83 VAL A O 1
ATOM 677 N N . GLN A 1 84 ? 29.032 1.326 -56.728 1.00 96.56 84 GLN A N 1
ATOM 678 C CA . GLN A 1 84 ? 29.610 1.930 -55.525 1.00 96.56 84 GLN A CA 1
ATOM 679 C C . GLN A 1 84 ? 28.677 2.977 -54.907 1.00 96.56 84 GLN A C 1
ATOM 681 O O . GLN A 1 84 ? 28.508 2.982 -53.689 1.00 96.56 84 GLN A O 1
ATOM 686 N N . GLY A 1 85 ? 28.044 3.826 -55.722 1.00 97.19 85 GLY A N 1
ATOM 687 C CA . GLY A 1 85 ? 27.055 4.801 -55.262 1.00 97.19 85 GLY A CA 1
ATOM 688 C C . GLY A 1 85 ? 25.816 4.142 -54.652 1.00 97.19 85 GLY A C 1
ATOM 689 O O . GLY A 1 85 ? 25.398 4.511 -53.555 1.00 97.19 85 GLY A O 1
ATOM 690 N N . GLU A 1 86 ? 25.273 3.121 -55.317 1.00 97.00 86 GLU A N 1
ATOM 691 C CA . GLU A 1 86 ? 24.147 2.323 -54.819 1.00 97.00 86 GLU A CA 1
ATOM 692 C C . GLU A 1 86 ? 24.506 1.598 -53.518 1.00 97.00 86 GLU A C 1
ATOM 694 O O . GLU A 1 86 ? 23.740 1.641 -52.557 1.00 97.00 86 GLU A O 1
ATOM 699 N N . THR A 1 87 ? 25.700 1.002 -53.441 1.00 96.12 87 THR A N 1
ATOM 700 C CA . THR A 1 87 ? 26.182 0.318 -52.231 1.00 96.12 87 THR A CA 1
ATOM 701 C C . THR A 1 87 ? 26.358 1.303 -51.077 1.00 96.12 87 THR A C 1
ATOM 703 O O . THR A 1 87 ? 25.910 1.028 -49.967 1.00 96.12 87 THR A O 1
ATOM 706 N N . ALA A 1 88 ? 26.956 2.474 -51.318 1.00 97.25 88 ALA A N 1
ATOM 707 C CA . ALA A 1 88 ? 27.121 3.505 -50.295 1.00 97.25 88 ALA A CA 1
ATOM 708 C C . ALA A 1 88 ? 25.766 4.024 -49.787 1.00 97.25 88 ALA A C 1
ATOM 710 O O . ALA A 1 88 ? 25.574 4.168 -48.580 1.00 97.25 88 ALA A O 1
ATOM 711 N N . SER A 1 89 ? 24.808 4.245 -50.692 1.00 97.62 89 SER A N 1
ATOM 712 C CA . SER A 1 89 ? 23.450 4.655 -50.329 1.00 97.62 89 SER A CA 1
ATOM 713 C C . SER A 1 89 ? 22.715 3.572 -49.533 1.00 97.62 89 SER A C 1
ATOM 715 O O . SER A 1 89 ? 22.081 3.882 -48.525 1.00 97.62 89 SER A O 1
ATOM 717 N N . ALA A 1 90 ? 22.846 2.300 -49.922 1.00 97.19 90 ALA A N 1
ATOM 718 C CA . ALA A 1 90 ? 22.248 1.178 -49.206 1.00 97.19 90 ALA A CA 1
ATOM 719 C C . ALA A 1 90 ? 22.823 1.021 -47.789 1.00 97.19 90 ALA A C 1
ATOM 721 O O . ALA A 1 90 ? 22.063 0.819 -46.842 1.00 97.19 90 ALA A O 1
ATOM 722 N N . VAL A 1 91 ? 24.143 1.167 -47.624 1.00 97.44 91 VAL A N 1
ATOM 723 C CA . VAL A 1 91 ? 24.797 1.135 -46.305 1.00 97.44 91 VAL A CA 1
ATOM 724 C C . VAL A 1 91 ? 24.308 2.291 -45.432 1.00 97.44 91 VAL A C 1
ATOM 726 O O . VAL A 1 91 ? 23.880 2.054 -44.305 1.00 97.44 91 VAL A O 1
ATOM 729 N N . GLN A 1 92 ? 24.264 3.519 -45.960 1.00 97.69 92 GLN A N 1
ATOM 730 C CA . GLN A 1 92 ? 23.727 4.669 -45.222 1.00 97.69 92 GLN A CA 1
ATOM 731 C C . GLN A 1 92 ? 22.264 4.452 -44.814 1.00 97.69 92 GLN A C 1
ATOM 733 O O . GLN A 1 92 ? 21.892 4.711 -43.670 1.00 97.69 92 GLN A O 1
ATOM 738 N N . ALA A 1 93 ? 21.427 3.926 -45.712 1.00 97.25 93 ALA A N 1
ATOM 739 C CA . ALA A 1 93 ? 20.037 3.611 -45.398 1.00 97.25 93 ALA A CA 1
ATOM 740 C C . ALA A 1 93 ? 19.933 2.580 -44.258 1.00 97.25 93 ALA A C 1
ATOM 742 O O . ALA A 1 93 ? 19.170 2.789 -43.312 1.00 97.25 93 ALA A O 1
ATOM 743 N N . GLN A 1 94 ? 20.740 1.516 -44.291 1.00 97.88 94 GLN A N 1
ATOM 744 C CA . GLN A 1 94 ? 20.796 0.522 -43.214 1.00 97.88 94 GLN A CA 1
ATOM 745 C C . GLN A 1 94 ? 21.255 1.126 -41.883 1.00 97.88 94 GLN A C 1
ATOM 747 O O . GLN A 1 94 ? 20.647 0.843 -40.851 1.00 97.88 94 GLN A O 1
ATOM 752 N N . GLU A 1 95 ? 22.270 1.991 -41.886 1.00 97.25 95 GLU A N 1
ATOM 753 C CA . GLU A 1 95 ? 22.716 2.704 -40.684 1.00 97.25 95 GLU A CA 1
ATOM 754 C C . GLU A 1 95 ? 21.590 3.557 -40.091 1.00 97.25 95 GLU A C 1
ATOM 756 O O . GLU A 1 95 ? 21.336 3.500 -38.885 1.00 97.25 95 GLU A O 1
ATOM 761 N N . THR A 1 96 ? 20.858 4.303 -40.926 1.00 97.75 96 THR A N 1
ATOM 762 C CA . THR A 1 96 ? 19.724 5.104 -40.442 1.00 97.75 96 THR A CA 1
ATOM 763 C C . THR A 1 96 ? 18.598 4.250 -39.861 1.00 97.75 96 THR A C 1
ATOM 765 O O . THR A 1 96 ? 18.035 4.615 -38.824 1.00 97.75 96 THR A O 1
ATOM 768 N N . ASP A 1 97 ? 18.287 3.100 -40.467 1.00 98.19 97 ASP A N 1
ATOM 769 C CA . ASP A 1 97 ? 17.255 2.197 -39.951 1.00 98.19 97 ASP A CA 1
ATOM 770 C C . ASP A 1 97 ? 17.691 1.548 -38.631 1.00 98.19 97 ASP A C 1
ATOM 772 O O . ASP A 1 97 ? 16.924 1.517 -37.666 1.00 98.19 97 ASP A O 1
ATOM 776 N N . LEU A 1 98 ? 18.952 1.117 -38.529 1.00 97.94 98 LEU A N 1
ATOM 777 C CA . LEU A 1 98 ? 19.520 0.614 -37.278 1.00 97.94 98 LEU A CA 1
ATOM 778 C C . LEU A 1 98 ? 19.449 1.672 -36.176 1.00 97.94 98 LEU A C 1
ATOM 780 O O . LEU A 1 98 ? 18.959 1.381 -35.086 1.00 97.94 98 LEU A O 1
ATOM 784 N N . LEU A 1 99 ? 19.854 2.914 -36.453 1.00 97.94 99 LEU A N 1
ATOM 785 C CA . LEU A 1 99 ? 19.761 4.014 -35.490 1.00 97.94 99 LEU A CA 1
ATOM 786 C C . LEU A 1 99 ? 18.316 4.286 -35.060 1.00 97.94 99 LEU A C 1
ATOM 788 O O . LEU A 1 99 ? 18.060 4.525 -33.877 1.00 97.94 99 LEU A O 1
ATOM 792 N N . LYS A 1 100 ? 17.355 4.211 -35.986 1.00 98.12 100 LYS A N 1
ATOM 793 C CA . LYS A 1 100 ? 15.930 4.363 -35.674 1.00 98.12 100 LYS A CA 1
ATOM 794 C C . LYS A 1 100 ? 15.432 3.241 -34.764 1.00 98.12 100 LYS A C 1
ATOM 796 O O . LYS A 1 100 ? 14.760 3.528 -33.773 1.00 98.12 100 LYS A O 1
ATOM 801 N N . ARG A 1 101 ? 15.804 1.989 -35.043 1.00 98.00 101 ARG A N 1
ATOM 802 C CA . ARG A 1 101 ? 15.478 0.830 -34.194 1.00 98.00 101 ARG A CA 1
ATOM 803 C C . ARG A 1 101 ? 16.117 0.943 -32.812 1.00 98.00 101 ARG A C 1
ATOM 805 O O . ARG A 1 101 ? 15.435 0.710 -31.818 1.00 98.00 101 ARG A O 1
ATOM 812 N N . PHE A 1 102 ? 17.386 1.347 -32.731 1.00 98.12 102 PHE A N 1
ATOM 813 C CA . PHE A 1 102 ? 18.070 1.573 -31.456 1.00 98.12 102 PHE A CA 1
ATOM 814 C C . PHE A 1 102 ? 17.402 2.681 -30.646 1.00 98.12 102 PHE A C 1
ATOM 816 O O . PHE A 1 102 ? 17.133 2.479 -29.465 1.00 98.12 102 PHE A O 1
ATOM 823 N N . ARG A 1 103 ? 17.066 3.817 -31.270 1.00 98.06 103 ARG A N 1
ATOM 824 C CA . ARG A 1 103 ? 16.339 4.904 -30.599 1.00 98.06 103 ARG A CA 1
ATOM 825 C C . ARG A 1 103 ? 14.961 4.448 -30.120 1.00 98.06 103 ARG A C 1
ATOM 827 O O . ARG A 1 103 ? 14.601 4.747 -28.989 1.00 98.06 103 ARG A O 1
ATOM 834 N N . GLY A 1 104 ? 14.221 3.702 -30.942 1.00 98.31 104 GLY A N 1
ATOM 835 C CA . GLY A 1 104 ? 12.925 3.141 -30.557 1.00 98.31 104 GLY A CA 1
ATOM 836 C C . GLY A 1 104 ? 13.039 2.209 -29.351 1.00 98.31 104 GLY A C 1
ATOM 837 O O . GLY A 1 104 ? 12.319 2.374 -28.374 1.00 98.31 104 GLY A O 1
ATOM 838 N N . ARG A 1 105 ? 14.003 1.281 -29.367 1.00 98.00 105 ARG A N 1
ATOM 839 C CA . ARG A 1 105 ? 14.232 0.357 -28.248 1.00 98.00 105 ARG A CA 1
ATOM 840 C C . ARG A 1 105 ? 14.677 1.083 -26.978 1.00 98.00 105 ARG A C 1
ATOM 842 O O . ARG A 1 105 ? 14.257 0.715 -25.890 1.00 98.00 105 ARG A O 1
ATOM 849 N N . LEU A 1 106 ? 15.497 2.123 -27.114 1.00 98.25 106 LEU A N 1
ATOM 850 C CA . LEU A 1 106 ? 15.940 2.946 -25.991 1.00 98.25 106 LEU A CA 1
ATOM 851 C C . LEU A 1 106 ? 14.777 3.730 -25.371 1.00 98.25 106 LEU A C 1
ATOM 853 O O . LEU A 1 106 ? 14.702 3.806 -24.150 1.00 98.25 106 LEU A O 1
ATOM 857 N N . GLN A 1 107 ? 13.851 4.240 -26.189 1.00 98.25 107 GLN A N 1
ATOM 858 C CA . GLN A 1 107 ? 12.623 4.873 -25.705 1.00 98.25 107 GLN A CA 1
ATOM 859 C C . GLN A 1 107 ? 11.748 3.875 -24.936 1.00 98.25 107 GLN A C 1
ATOM 861 O O . GLN A 1 107 ? 11.338 4.176 -23.823 1.00 98.25 107 GLN A O 1
ATOM 866 N N . VAL A 1 108 ? 11.538 2.669 -25.477 1.00 98.00 108 VAL A N 1
ATOM 867 C CA . VAL A 1 108 ? 10.767 1.614 -24.793 1.00 98.00 108 VAL A CA 1
ATOM 868 C C . VAL A 1 108 ? 11.375 1.286 -23.428 1.00 98.00 108 VAL A C 1
ATOM 870 O O . VAL A 1 108 ? 10.665 1.298 -22.431 1.00 98.00 108 VAL A O 1
ATOM 873 N N . VAL A 1 109 ? 12.695 1.090 -23.352 1.00 98.31 109 VAL A N 1
ATOM 874 C CA . VAL A 1 109 ? 13.384 0.824 -22.075 1.00 98.31 109 VAL A CA 1
ATOM 875 C C . VAL A 1 109 ? 13.263 2.007 -21.103 1.00 98.31 109 VAL A C 1
ATOM 877 O O . VAL A 1 109 ? 13.128 1.809 -19.896 1.00 98.31 109 VAL A O 1
ATOM 880 N N . GLN A 1 110 ? 13.302 3.248 -21.595 1.00 97.38 110 GLN A N 1
ATOM 881 C CA . GLN A 1 110 ? 13.083 4.431 -20.755 1.00 97.38 110 GLN A CA 1
ATOM 882 C C . GLN A 1 110 ? 11.650 4.501 -20.215 1.00 97.38 110 GLN A C 1
ATOM 884 O O . GLN A 1 110 ? 11.464 4.821 -19.038 1.00 97.38 110 GLN A O 1
ATOM 889 N N . ASP A 1 111 ? 10.659 4.178 -21.044 1.00 97.62 111 ASP A N 1
ATOM 890 C CA . ASP A 1 111 ? 9.249 4.156 -20.661 1.00 97.62 111 ASP A CA 1
ATOM 891 C C . ASP A 1 111 ? 8.969 3.028 -19.652 1.00 97.62 111 ASP A C 1
ATOM 893 O O . ASP A 1 111 ? 8.294 3.257 -18.644 1.00 97.62 111 ASP A O 1
ATOM 897 N N . GLU A 1 112 ? 9.559 1.845 -19.850 1.00 97.19 112 GLU A N 1
ATOM 898 C CA . GLU A 1 112 ? 9.522 0.722 -18.903 1.00 97.19 112 GLU A CA 1
ATOM 899 C C . GLU A 1 112 ? 10.128 1.114 -17.549 1.00 97.19 112 GLU A C 1
ATOM 901 O O . GLU A 1 112 ? 9.481 0.953 -16.513 1.00 97.19 112 GLU A O 1
ATOM 906 N N . LEU A 1 113 ? 11.316 1.729 -17.540 1.00 96.25 113 LEU A N 1
ATOM 907 C CA . LEU A 1 113 ? 11.962 2.194 -16.310 1.00 96.25 113 LEU A CA 1
ATOM 908 C C . LEU A 1 113 ? 11.123 3.264 -15.590 1.00 96.25 113 LEU A C 1
ATOM 910 O O . LEU A 1 113 ? 11.044 3.290 -14.357 1.00 96.25 113 LEU A O 1
ATOM 914 N N . ALA A 1 114 ? 10.492 4.170 -16.340 1.00 94.38 114 ALA A N 1
ATOM 915 C CA . ALA A 1 114 ? 9.596 5.173 -15.777 1.00 94.38 114 ALA A CA 1
ATOM 916 C C . ALA A 1 114 ? 8.340 4.530 -15.167 1.00 94.38 114 ALA A C 1
ATOM 918 O O . ALA A 1 114 ? 7.911 4.936 -14.082 1.00 94.38 114 ALA A O 1
ATOM 919 N N . ALA A 1 115 ? 7.773 3.514 -15.822 1.00 94.69 115 ALA A N 1
ATOM 920 C CA . ALA A 1 115 ? 6.638 2.753 -15.314 1.00 94.69 115 ALA A CA 1
ATOM 921 C C . ALA A 1 115 ? 7.001 1.962 -14.047 1.00 94.69 115 ALA A C 1
ATOM 923 O O . ALA A 1 115 ? 6.257 2.013 -13.068 1.00 94.69 115 ALA A O 1
ATOM 924 N N . GLU A 1 116 ? 8.160 1.300 -14.010 1.00 91.50 116 GLU A N 1
ATOM 925 C CA . GLU A 1 116 ? 8.647 0.598 -12.816 1.00 91.50 116 GLU A CA 1
ATOM 926 C C . GLU A 1 116 ? 8.862 1.548 -11.635 1.00 91.50 116 GLU A C 1
ATOM 928 O O . GLU A 1 116 ? 8.434 1.257 -10.518 1.00 91.50 116 GLU A O 1
ATOM 933 N N . ARG A 1 117 ? 9.443 2.731 -11.871 1.00 92.50 117 ARG A N 1
ATOM 934 C CA . ARG A 1 117 ? 9.592 3.760 -10.828 1.00 92.50 117 ARG A CA 1
ATOM 935 C C . ARG A 1 117 ? 8.248 4.239 -10.284 1.00 92.50 117 ARG A C 1
ATOM 937 O O . ARG A 1 117 ? 8.128 4.459 -9.079 1.00 92.50 117 ARG A O 1
ATOM 944 N N . ARG A 1 118 ? 7.239 4.400 -11.148 1.00 90.31 118 ARG A N 1
ATOM 945 C CA . ARG A 1 118 ? 5.877 4.760 -10.723 1.00 90.31 118 ARG A CA 1
ATOM 946 C C . ARG A 1 118 ? 5.255 3.656 -9.873 1.00 90.31 118 ARG A C 1
ATOM 948 O O . ARG A 1 118 ? 4.824 3.956 -8.765 1.00 90.31 118 ARG A O 1
ATOM 955 N N . LYS A 1 119 ? 5.319 2.398 -10.325 1.00 91.31 119 LYS A N 1
ATOM 956 C CA . LYS A 1 119 ? 4.825 1.228 -9.577 1.00 91.31 119 LYS A CA 1
ATOM 957 C C . LYS A 1 119 ? 5.499 1.089 -8.207 1.00 91.31 119 LYS A C 1
ATOM 959 O O . LYS A 1 119 ? 4.824 0.881 -7.203 1.00 91.31 119 LYS A O 1
ATOM 964 N N . ALA A 1 120 ? 6.820 1.269 -8.138 1.00 86.75 120 ALA A N 1
ATOM 965 C CA . ALA A 1 120 ? 7.555 1.250 -6.872 1.00 86.75 120 ALA A CA 1
ATOM 966 C C . ALA A 1 120 ? 7.088 2.366 -5.915 1.00 86.75 120 ALA A C 1
ATOM 968 O O . ALA A 1 120 ? 6.938 2.142 -4.713 1.00 86.75 120 ALA A O 1
ATOM 969 N N . GLY A 1 121 ? 6.813 3.562 -6.448 1.00 85.50 121 GLY A N 1
ATOM 970 C CA . GLY A 1 121 ? 6.260 4.676 -5.677 1.00 85.50 121 GLY A CA 1
ATOM 971 C C . GLY A 1 121 ? 4.808 4.463 -5.231 1.00 85.50 121 GLY A C 1
ATOM 972 O O . GLY A 1 121 ? 4.438 4.903 -4.144 1.00 85.50 121 GLY A O 1
ATOM 973 N N . GLU A 1 122 ? 3.987 3.793 -6.039 1.00 88.06 122 GLU A N 1
ATOM 974 C CA . GLU A 1 122 ? 2.596 3.451 -5.711 1.00 88.06 122 GLU A CA 1
ATOM 975 C C . GLU A 1 122 ? 2.522 2.452 -4.560 1.00 88.06 122 GLU A C 1
ATOM 977 O O . GLU A 1 122 ? 1.822 2.719 -3.584 1.00 88.06 122 GLU A O 1
ATOM 982 N N . GLY A 1 123 ? 3.337 1.392 -4.586 1.00 90.00 123 GLY A N 1
ATOM 983 C CA . GLY A 1 123 ? 3.405 0.437 -3.479 1.00 90.00 123 GLY A CA 1
ATOM 984 C C . GLY A 1 123 ? 3.731 1.120 -2.147 1.00 90.00 123 GLY A C 1
ATOM 985 O O . GLY A 1 123 ? 3.041 0.909 -1.153 1.00 90.00 123 GLY A O 1
ATOM 986 N N . ALA A 1 124 ? 4.728 2.012 -2.121 1.00 90.19 124 ALA A N 1
ATOM 987 C CA . ALA A 1 124 ? 5.070 2.760 -0.910 1.00 90.19 124 ALA A CA 1
ATOM 988 C C . ALA A 1 124 ? 3.906 3.635 -0.406 1.00 90.19 124 ALA A C 1
ATOM 990 O O . ALA A 1 124 ? 3.647 3.685 0.797 1.00 90.19 124 ALA A O 1
ATOM 991 N N . LYS A 1 125 ? 3.171 4.295 -1.310 1.00 92.00 125 LYS A N 1
ATOM 992 C CA . LYS A 1 125 ? 1.993 5.102 -0.950 1.00 92.00 125 LYS A CA 1
ATOM 993 C C . LYS A 1 125 ? 0.862 4.248 -0.388 1.00 92.00 125 LYS A C 1
ATOM 995 O O . LYS A 1 125 ? 0.262 4.641 0.608 1.00 92.00 125 LYS A O 1
ATOM 1000 N N . GLU A 1 126 ? 0.589 3.093 -0.987 1.00 93.69 126 GLU A N 1
ATOM 1001 C CA . GLU A 1 126 ? -0.421 2.157 -0.490 1.00 93.69 126 GLU A CA 1
ATOM 1002 C C . GLU A 1 126 ? -0.066 1.630 0.900 1.00 93.69 126 GLU A C 1
ATOM 1004 O O . GLU A 1 126 ? -0.921 1.599 1.783 1.00 93.69 126 GLU A O 1
ATOM 1009 N N . TRP A 1 127 ? 1.201 1.272 1.126 1.00 95.31 127 TRP A N 1
ATOM 1010 C CA . TRP A 1 127 ? 1.680 0.849 2.442 1.00 95.31 127 TRP A CA 1
ATOM 1011 C C . TRP A 1 127 ? 1.525 1.949 3.490 1.00 95.31 127 TRP A C 1
ATOM 1013 O O . TRP A 1 127 ? 1.035 1.677 4.585 1.00 95.31 127 TRP A O 1
ATOM 1023 N N . ILE A 1 128 ? 1.875 3.192 3.151 1.00 96.00 128 ILE A N 1
ATOM 1024 C CA . ILE A 1 128 ? 1.681 4.343 4.041 1.00 96.00 128 ILE A CA 1
ATOM 1025 C C . ILE A 1 128 ? 0.190 4.553 4.329 1.00 96.00 128 ILE A C 1
ATOM 1027 O O . ILE A 1 128 ? -0.179 4.719 5.487 1.00 96.00 128 ILE A O 1
ATOM 1031 N N . ALA A 1 129 ? -0.677 4.498 3.314 1.00 96.44 129 ALA A N 1
ATOM 1032 C CA . ALA A 1 129 ? -2.120 4.666 3.483 1.00 96.44 129 ALA A CA 1
ATOM 1033 C C . ALA A 1 129 ? -2.745 3.559 4.351 1.00 96.44 129 ALA A C 1
ATOM 1035 O O . ALA A 1 129 ? -3.581 3.836 5.209 1.00 96.44 129 ALA A O 1
ATOM 1036 N N . ARG A 1 130 ? -2.315 2.303 4.176 1.00 97.06 130 ARG A N 1
ATOM 1037 C CA . ARG A 1 130 ? -2.740 1.188 5.036 1.00 97.06 130 ARG A CA 1
ATOM 1038 C C . ARG A 1 130 ? -2.250 1.372 6.469 1.00 97.06 130 ARG A C 1
ATOM 1040 O O . ARG A 1 130 ? -3.022 1.168 7.400 1.00 97.06 130 ARG A O 1
ATOM 1047 N N . ALA A 1 131 ? -0.997 1.784 6.657 1.00 97.00 131 ALA A N 1
ATOM 1048 C CA . ALA A 1 131 ? -0.437 2.024 7.983 1.00 97.00 131 ALA A CA 1
ATOM 1049 C C . ALA A 1 131 ? -1.185 3.142 8.728 1.00 97.00 131 ALA A C 1
ATOM 1051 O O . ALA A 1 131 ? -1.531 2.968 9.895 1.00 97.00 131 ALA A O 1
ATOM 1052 N N . THR A 1 132 ? -1.498 4.256 8.057 1.00 97.94 132 THR A N 1
ATOM 1053 C CA . THR A 1 132 ? -2.247 5.364 8.670 1.00 97.94 132 THR A CA 1
ATOM 1054 C C . THR A 1 132 ? -3.699 4.993 8.970 1.00 97.94 132 THR A C 1
ATOM 1056 O O . THR A 1 132 ? -4.218 5.383 10.018 1.00 97.94 132 T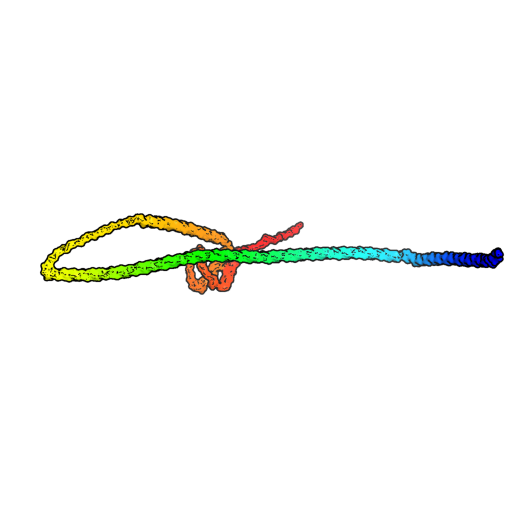HR A O 1
ATOM 1059 N N . ALA A 1 133 ? -4.349 4.205 8.106 1.00 97.81 133 ALA A N 1
ATOM 1060 C CA . ALA A 1 133 ? -5.690 3.678 8.357 1.00 97.81 133 ALA A CA 1
ATOM 1061 C C . ALA A 1 133 ? -5.717 2.761 9.591 1.00 97.81 133 ALA A C 1
ATOM 1063 O O . ALA A 1 133 ? -6.526 2.975 10.494 1.00 97.81 133 ALA A O 1
ATOM 1064 N N . LEU A 1 134 ? -4.781 1.810 9.683 1.00 97.88 134 LEU A N 1
ATOM 1065 C CA . LEU A 1 134 ? -4.652 0.921 10.843 1.00 97.88 134 LEU A CA 1
ATOM 1066 C C . LEU A 1 134 ? -4.338 1.691 12.130 1.00 97.88 134 LEU A C 1
ATOM 1068 O O . LEU A 1 134 ? -4.875 1.374 13.190 1.00 97.88 134 LEU A O 1
ATOM 1072 N N . GLU A 1 135 ? -3.506 2.731 12.060 1.00 97.88 135 GLU A N 1
ATOM 1073 C CA . GLU A 1 135 ? -3.224 3.586 13.214 1.00 97.88 135 GLU A CA 1
ATOM 1074 C C . GLU A 1 135 ? -4.486 4.327 13.688 1.00 97.88 135 GLU A C 1
ATOM 1076 O O . GLU A 1 135 ? -4.741 4.433 14.892 1.00 97.88 135 GLU A O 1
ATOM 1081 N N . HIS A 1 136 ? -5.302 4.821 12.754 1.00 98.44 136 HIS A N 1
ATOM 1082 C CA . HIS A 1 136 ? -6.581 5.443 13.076 1.00 98.44 136 HIS A CA 1
ATOM 1083 C C . HIS A 1 136 ? -7.560 4.434 13.696 1.00 98.44 136 HIS A C 1
ATOM 1085 O O . HIS A 1 136 ? -8.142 4.709 14.747 1.00 98.44 136 HIS A O 1
ATOM 1091 N N . GLU A 1 137 ? -7.706 3.246 13.107 1.00 97.88 137 GLU A N 1
ATOM 1092 C CA . GLU A 1 137 ? -8.535 2.169 13.658 1.00 97.88 137 GLU A CA 1
ATOM 1093 C C . GLU A 1 137 ? -8.095 1.795 15.077 1.00 97.88 137 GLU A C 1
ATOM 1095 O O . GLU A 1 137 ? -8.926 1.781 15.988 1.00 97.88 137 GLU A O 1
ATOM 1100 N N . ALA A 1 138 ? -6.793 1.618 15.310 1.00 98.12 138 ALA A N 1
ATOM 1101 C CA . ALA A 1 138 ? -6.240 1.339 16.632 1.00 98.12 138 ALA A CA 1
ATOM 1102 C C . ALA A 1 138 ? -6.557 2.452 17.647 1.00 98.12 138 ALA A C 1
ATOM 1104 O O . ALA A 1 138 ? -6.947 2.165 18.782 1.00 98.12 138 ALA A O 1
ATOM 1105 N N . LYS A 1 139 ? -6.458 3.728 17.247 1.00 98.38 139 LYS A N 1
ATOM 1106 C CA . LYS A 1 139 ? -6.841 4.868 18.099 1.00 98.38 139 LYS A CA 1
ATOM 1107 C C . LYS A 1 139 ? -8.328 4.834 18.453 1.00 98.38 139 LYS A C 1
ATOM 1109 O O . LYS A 1 139 ? -8.670 4.999 19.624 1.00 98.38 139 LYS A O 1
ATOM 1114 N N . THR A 1 140 ? -9.209 4.579 17.486 1.00 98.12 140 THR A N 1
ATOM 1115 C CA . THR A 1 140 ? -10.656 4.489 17.755 1.00 98.12 140 THR A CA 1
ATOM 1116 C C . THR A 1 140 ? -11.008 3.289 18.635 1.00 98.12 140 THR A C 1
ATOM 1118 O O . THR A 1 140 ? -11.827 3.414 19.544 1.00 98.12 140 THR A O 1
ATOM 1121 N N . ALA A 1 141 ? -10.356 2.142 18.430 1.00 97.81 141 ALA A N 1
ATOM 1122 C CA . ALA A 1 141 ? -10.527 0.959 19.263 1.00 97.81 141 ALA A CA 1
ATOM 1123 C C . ALA A 1 141 ? -10.083 1.228 20.707 1.00 97.81 141 ALA A C 1
ATOM 1125 O O . ALA A 1 141 ? -10.818 0.909 21.640 1.00 97.81 141 ALA A O 1
ATOM 1126 N N . LYS A 1 142 ? -8.940 1.902 20.895 1.00 98.44 142 LYS A N 1
ATOM 1127 C CA . LYS A 1 142 ? -8.464 2.325 22.217 1.00 98.44 142 LYS A CA 1
ATOM 1128 C C . LYS A 1 142 ? -9.459 3.256 22.913 1.00 98.44 142 LYS A C 1
ATOM 1130 O O . LYS A 1 142 ? -9.786 3.029 24.070 1.00 98.44 142 LYS A O 1
ATOM 1135 N N . GLN A 1 143 ? -9.995 4.255 22.210 1.00 98.38 143 GLN A N 1
ATOM 1136 C CA . GLN A 1 143 ? -11.011 5.155 22.772 1.00 98.38 143 GLN A CA 1
ATOM 1137 C C . GLN A 1 143 ? -12.277 4.398 23.199 1.00 98.38 143 GLN A C 1
ATOM 1139 O O . GLN A 1 143 ? -12.818 4.656 24.273 1.00 98.38 143 GLN A O 1
ATOM 1144 N N . ARG A 1 144 ? -12.739 3.433 22.392 1.00 97.38 144 ARG A N 1
ATOM 1145 C CA . ARG A 1 144 ? -13.884 2.574 22.744 1.00 97.38 144 ARG A CA 1
ATOM 1146 C C . ARG A 1 144 ? -13.590 1.719 23.978 1.00 97.38 144 ARG A C 1
ATOM 1148 O O . ARG A 1 144 ? -14.441 1.638 24.860 1.00 97.38 144 ARG A O 1
ATOM 1155 N N . ALA A 1 145 ? -12.393 1.138 24.063 1.00 97.88 145 ALA A N 1
ATOM 1156 C CA . ALA A 1 145 ? -11.956 0.373 25.227 1.00 97.88 145 ALA A CA 1
ATOM 1157 C C . ALA A 1 145 ? -11.925 1.243 26.494 1.00 97.88 145 ALA A C 1
ATOM 1159 O O . ALA A 1 145 ? -12.508 0.866 27.502 1.00 97.88 145 ALA A O 1
ATOM 1160 N N . GLU A 1 146 ? -11.370 2.457 26.426 1.00 98.12 146 GLU A N 1
ATOM 1161 C CA . GLU A 1 146 ? -11.338 3.386 27.564 1.00 98.12 146 GLU A CA 1
ATOM 1162 C C . GLU A 1 146 ? -12.743 3.784 28.053 1.00 98.12 146 GLU A C 1
ATOM 1164 O O . GLU A 1 146 ? -12.967 3.948 29.255 1.00 98.12 146 GLU A O 1
ATOM 1169 N N . VAL A 1 147 ? -13.707 3.953 27.140 1.00 98.31 147 VAL A N 1
ATOM 1170 C CA . VAL A 1 147 ? -15.108 4.230 27.500 1.00 98.31 147 VAL A CA 1
ATOM 1171 C C . VAL A 1 147 ? -15.741 3.025 28.198 1.00 98.31 147 VAL A C 1
ATOM 1173 O O . VAL A 1 147 ? -16.401 3.198 29.226 1.00 98.31 147 VAL A O 1
ATOM 1176 N N . LEU A 1 148 ? -15.517 1.815 27.677 1.00 98.19 148 LEU A N 1
ATOM 1177 C CA . LEU A 1 148 ? -16.007 0.577 28.284 1.00 98.19 148 LEU A CA 1
ATOM 1178 C C . LEU A 1 148 ? -15.382 0.329 29.659 1.00 98.19 148 LEU A C 1
ATOM 1180 O O . LEU A 1 148 ? -16.107 0.015 30.598 1.00 98.19 148 LEU A O 1
ATOM 1184 N N . ASP A 1 149 ? -14.080 0.557 29.821 1.00 98.25 149 ASP A N 1
ATOM 1185 C CA . ASP A 1 149 ? -13.392 0.409 31.104 1.00 98.25 149 ASP A CA 1
ATOM 1186 C C . ASP A 1 149 ? -13.955 1.366 32.155 1.00 98.25 149 ASP A C 1
ATOM 1188 O O . ASP A 1 149 ? -14.231 0.962 33.284 1.00 98.25 149 ASP A O 1
ATOM 1192 N N . LYS A 1 150 ? -14.208 2.629 31.788 1.00 98.31 150 LYS A N 1
ATOM 1193 C CA . LYS A 1 150 ? -14.857 3.596 32.689 1.00 98.31 150 LYS A CA 1
ATOM 1194 C C . LYS A 1 150 ? -16.269 3.155 33.077 1.00 98.31 150 LYS A C 1
ATOM 1196 O O . LYS A 1 150 ? -16.654 3.299 34.239 1.00 98.31 150 LYS A O 1
ATOM 1201 N N . ALA A 1 151 ? -17.042 2.621 32.131 1.00 98.31 151 ALA A N 1
ATOM 1202 C CA . ALA A 1 151 ? -18.381 2.104 32.404 1.00 98.31 151 ALA A CA 1
ATOM 1203 C C . ALA A 1 151 ? -18.336 0.876 33.329 1.00 98.31 151 ALA A C 1
ATOM 1205 O O . ALA A 1 151 ? -19.066 0.841 34.317 1.00 98.31 151 ALA A O 1
ATOM 1206 N N . ASN A 1 152 ? -17.432 -0.070 33.073 1.00 98.12 152 ASN A N 1
ATOM 1207 C CA . ASN A 1 152 ? -17.227 -1.256 33.902 1.00 98.12 152 ASN A CA 1
ATOM 1208 C C . ASN A 1 152 ? -16.754 -0.897 35.311 1.00 98.12 152 ASN A C 1
ATOM 1210 O O . ASN A 1 152 ? -17.258 -1.450 36.283 1.00 98.12 152 ASN A O 1
ATOM 1214 N N . GLN A 1 153 ? -15.847 0.072 35.454 1.00 98.38 153 GLN A N 1
ATOM 1215 C CA . GLN A 1 153 ? -15.436 0.573 36.768 1.00 98.38 153 GLN A CA 1
ATOM 1216 C C . GLN A 1 153 ? -16.609 1.191 37.533 1.00 98.38 153 GLN A C 1
ATOM 1218 O O . GLN A 1 153 ? -16.737 0.966 38.736 1.00 98.38 153 GLN A O 1
ATOM 1223 N N . ARG A 1 154 ? -17.472 1.963 36.858 1.00 98.25 154 ARG A N 1
ATOM 1224 C CA . ARG A 1 154 ? -18.668 2.544 37.483 1.00 98.25 154 ARG A CA 1
ATOM 1225 C C . ARG A 1 154 ? -19.633 1.451 37.941 1.00 98.25 154 ARG A C 1
ATOM 1227 O O . ARG A 1 154 ? -19.994 1.429 39.113 1.00 98.25 154 ARG A O 1
ATOM 1234 N N . LEU A 1 155 ? -19.979 0.525 37.047 1.00 98.06 155 LEU A N 1
ATOM 1235 C CA . LEU A 1 155 ? -20.866 -0.596 37.358 1.00 98.06 155 LEU A CA 1
ATOM 1236 C C . LEU A 1 155 ? -20.288 -1.486 38.462 1.00 98.06 155 LEU A C 1
ATOM 1238 O O . LEU A 1 155 ? -21.024 -1.912 39.339 1.00 98.06 155 LEU A O 1
ATOM 1242 N N . GLY A 1 156 ? -18.973 -1.715 38.487 1.00 98.19 156 GLY A N 1
ATOM 1243 C CA . GLY A 1 156 ? -18.312 -2.465 39.555 1.00 98.19 156 GLY A CA 1
ATOM 1244 C C . GLY A 1 156 ? -18.439 -1.792 40.925 1.00 98.19 156 GLY A C 1
ATOM 1245 O O . GLY A 1 156 ? -18.687 -2.469 41.921 1.00 98.19 156 GLY A O 1
ATOM 1246 N N . ARG A 1 157 ? -18.334 -0.456 40.986 1.00 98.31 157 ARG A N 1
ATOM 1247 C CA . ARG A 1 157 ? -18.556 0.309 42.228 1.00 98.31 157 ARG A CA 1
ATOM 1248 C C . ARG A 1 157 ? -20.014 0.256 42.676 1.00 98.31 157 ARG A C 1
ATOM 1250 O O . ARG A 1 157 ? -20.263 0.041 43.857 1.00 98.31 157 ARG A O 1
ATOM 1257 N N . GLU A 1 158 ? -20.954 0.446 41.752 1.00 98.00 158 GLU A N 1
ATOM 1258 C CA . GLU A 1 158 ? -22.394 0.383 42.034 1.00 98.00 158 GLU A CA 1
ATOM 1259 C C . GLU A 1 158 ? -22.807 -1.014 42.503 1.00 98.00 158 GLU A C 1
ATOM 1261 O O . GLU A 1 158 ? -23.497 -1.143 43.508 1.00 98.00 158 GLU A O 1
ATOM 1266 N N . ASN A 1 159 ? -22.321 -2.062 41.839 1.00 97.12 159 ASN A N 1
ATOM 1267 C CA . ASN A 1 159 ? -22.600 -3.440 42.221 1.00 97.12 159 ASN A CA 1
ATOM 1268 C C . ASN A 1 159 ? -22.026 -3.745 43.612 1.00 97.12 159 ASN A C 1
ATOM 1270 O O . ASN A 1 159 ? -22.747 -4.220 44.477 1.00 97.12 159 ASN A O 1
ATOM 1274 N N . GLY A 1 160 ? -20.775 -3.351 43.884 1.00 98.12 160 GLY A N 1
ATOM 1275 C CA . GLY A 1 160 ? -20.187 -3.496 45.219 1.00 98.12 160 GLY A CA 1
ATOM 1276 C C . GLY A 1 160 ? -20.927 -2.710 46.310 1.00 98.12 160 GLY A C 1
ATOM 1277 O O . GLY A 1 160 ? -21.005 -3.164 47.449 1.00 98.12 160 GLY A O 1
ATOM 1278 N N . PHE A 1 161 ? -21.491 -1.546 45.981 1.00 98.38 161 PHE A N 1
ATOM 1279 C CA . PHE A 1 161 ? -22.354 -0.799 46.896 1.00 98.38 161 PHE A CA 1
ATOM 1280 C C . PHE A 1 161 ? -23.669 -1.543 47.166 1.00 98.38 161 PHE A C 1
ATOM 1282 O O . PHE A 1 161 ? -24.037 -1.714 48.326 1.00 98.38 161 PHE A O 1
ATOM 1289 N N . LEU A 1 162 ? -24.340 -2.024 46.116 1.00 98.00 162 LEU A N 1
ATOM 1290 C CA . LEU A 1 162 ? -25.586 -2.780 46.235 1.00 98.00 162 LEU A CA 1
ATOM 1291 C C . LEU A 1 162 ? -25.388 -4.077 47.022 1.00 98.00 162 LEU A C 1
ATOM 1293 O O . LEU A 1 162 ? -26.196 -4.358 47.897 1.00 98.00 162 LEU A O 1
ATOM 1297 N N . THR A 1 163 ? -24.306 -4.824 46.783 1.00 98.44 163 THR A N 1
ATOM 1298 C CA . THR A 1 163 ? -23.975 -6.031 47.558 1.00 98.44 163 THR A CA 1
ATOM 1299 C C . THR A 1 163 ? -23.903 -5.724 49.051 1.00 98.44 163 THR A C 1
ATOM 1301 O O . THR A 1 163 ? -24.583 -6.379 49.831 1.00 98.44 163 THR A O 1
ATOM 1304 N N . ARG A 1 164 ? -23.172 -4.674 49.453 1.00 98.25 164 ARG A N 1
ATOM 1305 C CA . ARG A 1 164 ? -23.087 -4.267 50.868 1.00 98.25 164 ARG A CA 1
ATOM 1306 C C . ARG A 1 164 ? -24.435 -3.836 51.435 1.00 98.25 164 ARG A C 1
ATOM 1308 O O . ARG A 1 164 ? -24.726 -4.088 52.599 1.00 98.25 164 ARG A O 1
ATOM 1315 N N . GLN A 1 165 ? -25.254 -3.161 50.629 1.00 98.31 165 GLN A N 1
ATOM 1316 C CA . GLN A 1 165 ? -26.597 -2.770 51.043 1.00 98.31 165 GLN A CA 1
ATOM 1317 C C . GLN A 1 165 ? -27.488 -4.000 51.269 1.00 98.31 165 GLN A C 1
ATOM 1319 O O . GLN A 1 165 ? -28.221 -4.033 52.253 1.00 98.31 165 GLN A O 1
ATOM 1324 N N . PHE A 1 166 ? -27.414 -5.006 50.395 1.00 97.94 166 PHE A N 1
ATOM 1325 C CA . PHE A 1 166 ? -28.131 -6.269 50.571 1.00 97.94 166 PHE A CA 1
ATOM 1326 C C . PHE A 1 166 ? -27.644 -7.031 51.803 1.00 97.94 166 PHE A C 1
ATOM 1328 O O . PHE A 1 166 ? -28.476 -7.437 52.604 1.00 97.94 166 PHE A O 1
ATOM 1335 N N . GLU A 1 167 ? -26.330 -7.149 52.003 1.00 98.31 167 GLU A N 1
ATOM 1336 C CA . GLU A 1 167 ? -25.744 -7.772 53.200 1.00 98.31 167 GLU A CA 1
ATOM 1337 C C . GLU A 1 167 ? -26.252 -7.092 54.483 1.00 98.31 167 GLU A C 1
ATOM 1339 O O . GLU A 1 167 ? -26.758 -7.759 55.381 1.00 98.31 167 GLU A O 1
ATOM 1344 N N . SER A 1 168 ? -26.243 -5.754 54.532 1.00 97.94 168 SER A N 1
ATOM 1345 C CA . SER A 1 168 ? -26.788 -5.000 55.671 1.00 97.94 168 SER A CA 1
ATOM 1346 C C . SER A 1 168 ? -28.280 -5.268 55.898 1.00 97.94 168 SER A C 1
ATOM 1348 O O . SER A 1 168 ? -28.718 -5.366 57.041 1.00 97.94 168 SER A O 1
ATOM 1350 N N . GLN A 1 169 ? -29.077 -5.386 54.831 1.00 98.00 169 GLN A N 1
ATOM 1351 C CA . GLN A 1 169 ? -30.504 -5.702 54.947 1.00 98.00 169 GLN A CA 1
ATOM 1352 C C . GLN A 1 169 ? -30.745 -7.139 55.423 1.00 98.00 169 GLN A C 1
ATOM 1354 O O . GLN A 1 169 ? -31.716 -7.397 56.138 1.00 98.00 169 GLN A O 1
ATOM 1359 N N . GLU A 1 170 ? -29.891 -8.083 55.029 1.00 98.00 170 GLU A N 1
ATOM 1360 C CA . GLU A 1 170 ? -29.943 -9.460 55.518 1.00 98.00 170 GLU A CA 1
ATOM 1361 C C . GLU A 1 170 ? -29.589 -9.540 57.008 1.00 98.00 170 GLU A C 1
ATOM 1363 O O . GLU A 1 170 ? -30.296 -10.224 57.756 1.00 98.00 170 GLU A O 1
ATOM 1368 N N . ASP A 1 171 ? -28.587 -8.779 57.459 1.00 97.88 171 ASP A N 1
ATOM 1369 C CA . ASP A 1 171 ? -28.224 -8.656 58.874 1.00 97.88 171 ASP A CA 1
ATOM 1370 C C . ASP A 1 171 ? -29.371 -8.060 59.707 1.00 97.88 171 ASP A C 1
ATOM 1372 O O . ASP A 1 171 ? -29.766 -8.630 60.732 1.00 97.88 171 ASP A O 1
ATOM 1376 N N . ASP A 1 172 ? -29.979 -6.965 59.239 1.00 97.94 172 ASP A N 1
ATOM 1377 C CA . ASP A 1 172 ? -31.136 -6.339 59.890 1.00 97.94 172 ASP A CA 1
ATOM 1378 C C . ASP A 1 172 ? -32.323 -7.305 59.971 1.00 97.94 172 ASP A C 1
ATOM 1380 O O . ASP A 1 172 ? -32.965 -7.452 61.017 1.00 97.94 172 ASP A O 1
ATOM 1384 N N . ARG A 1 173 ? -32.602 -8.028 58.880 1.00 98.00 173 ARG A N 1
ATOM 1385 C CA . ARG A 1 173 ? -33.643 -9.059 58.858 1.00 98.00 173 ARG A CA 1
ATOM 1386 C C . ARG A 1 173 ? -33.345 -10.160 59.875 1.00 98.00 173 ARG A C 1
ATOM 1388 O O . ARG A 1 173 ? -34.262 -10.598 60.570 1.00 98.00 173 ARG A O 1
ATOM 1395 N N . ALA A 1 174 ? -32.098 -10.612 59.980 1.00 97.62 174 ALA A N 1
ATOM 1396 C CA . ALA A 1 174 ? -31.704 -11.629 60.948 1.00 97.62 174 ALA A CA 1
ATOM 1397 C C . ALA A 1 174 ? -31.886 -11.143 62.397 1.00 97.62 174 ALA A C 1
ATOM 1399 O O . ALA A 1 174 ? -32.358 -11.906 63.245 1.00 97.62 174 ALA A O 1
ATOM 1400 N N . LEU A 1 175 ? -31.574 -9.874 62.685 1.00 97.88 175 LEU A N 1
ATOM 1401 C CA . LEU A 1 175 ? -31.816 -9.256 63.992 1.00 97.88 175 LEU A CA 1
ATOM 1402 C C . LEU A 1 175 ? -33.310 -9.160 64.316 1.00 97.88 175 LEU A C 1
ATOM 1404 O O . LEU A 1 175 ? -33.722 -9.590 65.395 1.00 97.88 175 LEU A O 1
ATOM 1408 N N . LEU A 1 176 ? -34.131 -8.675 63.381 1.00 97.69 176 LEU A N 1
ATOM 1409 C CA . LEU A 1 176 ? -35.583 -8.583 63.560 1.00 97.69 176 LEU A CA 1
ATOM 1410 C C . LEU A 1 176 ? -36.219 -9.957 63.791 1.00 97.69 176 LEU A C 1
ATOM 1412 O O . LEU A 1 176 ? -37.101 -10.095 64.636 1.00 97.69 176 LEU A O 1
ATOM 1416 N N . VAL A 1 177 ? -35.754 -10.995 63.089 1.00 98.06 177 VAL A N 1
ATOM 1417 C CA . VAL A 1 177 ? -36.212 -12.373 63.317 1.00 98.06 177 VAL A CA 1
ATOM 1418 C C . VAL A 1 177 ? -35.858 -12.840 64.730 1.00 98.06 177 VAL A C 1
ATOM 1420 O O . VAL A 1 177 ? -36.727 -13.385 65.407 1.00 98.06 177 VAL A O 1
ATOM 1423 N N . LYS A 1 178 ? -34.632 -12.593 65.213 1.00 97.69 178 LYS A N 1
ATOM 1424 C CA . LYS A 1 178 ? -34.234 -12.936 66.593 1.00 97.69 178 LYS A CA 1
ATOM 1425 C C . LYS A 1 178 ? -35.090 -12.210 67.633 1.00 97.69 178 LYS A C 1
ATOM 1427 O O . LYS A 1 178 ? -35.582 -12.845 68.561 1.00 97.69 178 LYS A O 1
ATOM 1432 N N . GLN A 1 179 ? -35.309 -10.907 67.456 1.00 97.19 179 GLN A N 1
ATOM 1433 C CA . GLN A 1 179 ? -36.167 -10.114 68.343 1.00 97.19 179 GLN A CA 1
ATOM 1434 C C . GLN A 1 179 ? -37.609 -10.631 68.342 1.00 97.19 179 GLN A C 1
ATOM 1436 O O . GLN A 1 179 ? -38.204 -10.802 69.402 1.00 97.19 179 GLN A O 1
ATOM 1441 N N . LEU A 1 180 ? -38.159 -10.945 67.165 1.00 96.75 180 LEU A N 1
ATOM 1442 C CA . LEU A 1 180 ? -39.505 -11.500 67.039 1.00 96.75 180 LEU A CA 1
ATOM 1443 C C . LEU A 1 180 ? -39.638 -12.852 67.749 1.00 96.75 180 LEU A C 1
ATOM 1445 O O . LEU A 1 180 ? -40.683 -13.127 68.335 1.00 96.75 180 LEU A O 1
ATOM 1449 N N . VAL A 1 181 ? -38.605 -13.697 67.690 1.00 97.81 181 VAL A N 1
ATOM 1450 C CA . VAL A 1 181 ? -38.574 -14.973 68.415 1.00 97.81 181 VAL A CA 1
ATOM 1451 C C . VAL A 1 181 ? -38.538 -14.740 69.929 1.00 97.81 181 VAL A C 1
ATOM 1453 O O . VAL A 1 181 ? -39.400 -15.289 70.604 1.00 97.81 181 VAL A O 1
ATOM 1456 N N . SER A 1 182 ? -37.665 -13.863 70.444 1.00 97.12 182 SER A N 1
ATOM 1457 C CA . SER A 1 182 ? -37.620 -13.504 71.881 1.00 97.12 182 SER A CA 1
ATOM 1458 C C . SER A 1 182 ? -38.981 -13.022 72.382 1.00 97.12 182 SER A C 1
ATOM 1460 O O . SER A 1 182 ? -39.518 -13.540 73.354 1.00 97.12 182 SER A O 1
ATOM 1462 N N . VAL A 1 183 ? -39.611 -12.099 71.650 1.00 96.50 183 VAL A N 1
ATOM 1463 C CA . VAL A 1 183 ? -40.936 -11.571 72.007 1.00 96.50 183 VAL A CA 1
ATOM 1464 C C . VAL A 1 183 ? -42.011 -12.660 71.953 1.00 96.50 183 VAL A C 1
ATOM 1466 O O . VAL A 1 183 ? -42.956 -12.633 72.740 1.00 96.50 183 VAL A O 1
ATOM 1469 N N . LYS A 1 184 ? -41.915 -13.626 71.032 1.00 96.88 184 LYS A N 1
ATOM 1470 C CA . LYS A 1 184 ? -42.839 -14.771 70.987 1.00 96.88 184 LYS A CA 1
ATOM 1471 C C . LYS A 1 184 ? -42.645 -15.708 72.175 1.00 96.88 184 LYS A C 1
ATOM 1473 O O . LYS A 1 184 ? -43.646 -16.160 72.723 1.00 96.88 184 LYS A O 1
ATOM 1478 N N . GLU A 1 185 ? -41.404 -15.981 72.565 1.00 97.38 185 GLU A N 1
ATOM 1479 C CA . GLU A 1 185 ? -41.071 -16.789 73.743 1.00 97.38 185 GLU A CA 1
ATOM 1480 C C . GLU A 1 185 ? -41.559 -16.110 75.030 1.00 97.38 185 GLU A C 1
ATOM 1482 O O . GLU A 1 185 ? -42.267 -16.734 75.818 1.00 97.38 185 GLU A O 1
ATOM 1487 N N . GLU A 1 186 ? -41.298 -14.811 75.195 1.00 96.00 186 GLU A N 1
ATOM 1488 C CA . GLU A 1 186 ? -41.799 -14.002 76.313 1.00 96.00 186 GLU A CA 1
ATOM 1489 C C . GLU A 1 186 ? -43.332 -13.975 76.356 1.00 96.00 186 GLU A C 1
ATOM 1491 O O . GLU A 1 186 ? -43.926 -14.215 77.403 1.00 96.00 186 GLU A O 1
ATOM 1496 N N . ASN A 1 187 ? -44.005 -13.757 75.219 1.00 94.50 187 ASN A N 1
ATOM 1497 C CA . ASN A 1 187 ? -45.468 -13.810 75.157 1.00 94.50 187 ASN A CA 1
ATOM 1498 C C . ASN A 1 187 ? -46.020 -15.197 75.496 1.00 94.50 187 ASN A C 1
ATOM 1500 O O . ASN A 1 187 ? -47.075 -15.290 76.120 1.00 94.50 187 ASN A O 1
ATOM 1504 N N . ALA A 1 188 ? -45.353 -16.272 75.073 1.00 96.06 188 ALA A N 1
ATOM 1505 C CA . ALA A 1 188 ? -45.751 -17.630 75.427 1.00 96.06 188 ALA A CA 1
ATOM 1506 C C . ALA A 1 188 ? -45.588 -17.877 76.936 1.00 96.06 188 ALA A C 1
ATOM 1508 O O . ALA A 1 188 ? -46.503 -18.414 77.557 1.00 96.06 188 ALA A O 1
ATOM 1509 N N . SER A 1 189 ? -44.483 -17.413 77.529 1.00 95.44 189 SER A N 1
ATOM 1510 C CA . SER A 1 189 ? -44.247 -17.471 78.977 1.00 95.44 189 SER A CA 1
ATOM 1511 C C . SER A 1 189 ? -45.308 -16.688 79.749 1.00 95.44 189 SER A C 1
ATOM 1513 O O . SER A 1 189 ? -45.932 -17.229 80.654 1.00 95.44 189 SER A O 1
ATOM 1515 N N . LEU A 1 190 ? -45.587 -15.443 79.350 1.00 94.75 190 LEU A N 1
ATOM 1516 C CA . LEU A 1 190 ? -46.613 -14.607 79.979 1.00 94.75 190 LEU A CA 1
ATOM 1517 C C . LEU A 1 190 ? -48.011 -15.216 79.851 1.00 94.75 190 LEU A C 1
ATOM 1519 O O . LEU A 1 190 ? -48.786 -15.152 80.798 1.00 94.75 190 LEU A O 1
ATOM 1523 N N . ARG A 1 191 ? -48.345 -15.824 78.705 1.00 93.94 191 ARG A N 1
ATOM 1524 C CA . ARG A 1 191 ? -49.609 -16.560 78.545 1.00 93.94 191 ARG A CA 1
ATOM 1525 C C . ARG A 1 191 ? -49.688 -17.744 79.504 1.00 93.94 191 ARG A C 1
ATOM 1527 O O . ARG A 1 191 ? -50.702 -17.878 80.174 1.00 93.94 191 ARG A O 1
ATOM 1534 N N . SER A 1 192 ? -48.612 -18.521 79.638 1.00 93.19 192 SER A N 1
ATOM 1535 C CA . SER A 1 192 ? -48.535 -19.608 80.623 1.00 93.19 192 SER A CA 1
ATOM 1536 C C . SER A 1 192 ? -48.711 -19.092 82.057 1.00 93.19 192 SER A C 1
ATOM 1538 O O . SER A 1 192 ? -49.478 -19.666 82.821 1.00 93.19 192 SER A O 1
ATOM 1540 N N . GLU A 1 193 ? -48.065 -17.979 82.423 1.00 93.12 193 GLU A N 1
ATOM 1541 C CA . GLU A 1 193 ? -48.225 -17.358 83.748 1.00 93.12 193 GLU A CA 1
ATOM 1542 C C . GLU A 1 193 ? -49.650 -16.842 83.999 1.00 93.12 193 GLU A C 1
ATOM 1544 O O . GLU A 1 193 ? -50.151 -16.915 85.124 1.00 93.12 193 GLU A O 1
ATOM 1549 N N . VAL A 1 194 ? -50.303 -16.282 82.975 1.00 90.38 194 VAL A N 1
ATOM 1550 C CA . VAL A 1 194 ? -51.707 -15.854 83.050 1.00 90.38 194 VAL A CA 1
ATOM 1551 C C . VAL A 1 194 ? -52.605 -17.068 83.256 1.00 90.38 194 VAL A C 1
ATOM 1553 O O . VAL A 1 194 ? -53.403 -17.057 84.191 1.00 90.38 194 VAL A O 1
ATOM 1556 N N . ASP A 1 195 ? -52.424 -18.130 82.469 1.00 91.31 195 ASP A N 1
ATOM 1557 C CA . ASP A 1 195 ? -53.189 -19.374 82.584 1.00 91.31 195 ASP A CA 1
ATOM 1558 C C . ASP A 1 195 ? -53.027 -20.010 83.981 1.00 91.31 195 ASP A C 1
ATOM 1560 O O . ASP A 1 195 ? -54.009 -20.424 84.604 1.00 91.31 195 ASP A O 1
ATOM 1564 N N . GLU A 1 196 ? -51.804 -20.025 84.526 1.00 91.31 196 GLU A N 1
ATOM 1565 C CA . GLU A 1 196 ? -51.516 -20.487 85.891 1.00 91.31 196 GLU A CA 1
ATOM 1566 C C . GLU A 1 196 ? -52.217 -19.633 86.956 1.00 91.31 196 GLU A C 1
ATOM 1568 O O . GLU A 1 196 ? -52.860 -20.167 87.867 1.00 91.31 196 GLU A O 1
ATOM 1573 N N . LYS A 1 197 ? -52.133 -18.300 86.858 1.00 88.31 197 LYS A N 1
ATOM 1574 C CA . LYS A 1 197 ? -52.793 -17.386 87.805 1.00 88.31 197 LYS A CA 1
ATOM 1575 C C . LYS A 1 197 ? -54.313 -17.474 87.720 1.00 88.31 197 LYS A C 1
ATOM 1577 O O . LYS A 1 197 ? -54.971 -17.435 88.759 1.00 88.31 197 LYS A O 1
ATOM 1582 N N . GLU A 1 198 ? -54.877 -17.631 86.527 1.00 85.38 198 GLU A N 1
ATOM 1583 C CA . GLU A 1 198 ? -56.308 -17.872 86.340 1.00 85.38 198 GLU A CA 1
ATOM 1584 C C . GLU A 1 198 ? -56.746 -19.200 86.967 1.00 85.38 198 GLU A C 1
ATOM 1586 O O . GLU A 1 198 ? -57.788 -19.253 87.625 1.00 85.38 198 GLU A O 1
ATOM 1591 N N . ALA A 1 199 ? -55.957 -20.268 86.808 1.00 84.19 199 ALA A N 1
ATOM 1592 C CA . ALA A 1 199 ? -56.223 -21.553 87.449 1.00 84.19 199 ALA A CA 1
ATOM 1593 C C . ALA A 1 199 ? -56.180 -21.443 88.984 1.00 84.19 199 ALA A C 1
ATOM 1595 O O . ALA A 1 199 ? -57.068 -21.959 89.667 1.00 84.19 199 ALA A O 1
ATOM 1596 N N . LEU A 1 200 ? -55.201 -20.715 89.531 1.00 84.19 200 LEU A N 1
ATOM 1597 C CA . LEU A 1 200 ? -55.088 -20.450 90.969 1.00 84.19 200 LEU A CA 1
ATOM 1598 C C . LEU A 1 200 ? -56.236 -19.580 91.507 1.00 84.19 200 LEU A C 1
ATOM 1600 O O . LEU A 1 200 ? -56.749 -19.858 92.591 1.00 84.19 200 LEU A O 1
ATOM 1604 N N . ALA A 1 201 ? -56.668 -18.554 90.768 1.00 79.38 201 ALA A N 1
ATOM 1605 C CA . ALA A 1 201 ? -57.806 -17.714 91.145 1.00 79.38 201 ALA A CA 1
ATOM 1606 C C . ALA A 1 201 ? -59.123 -18.508 91.144 1.00 79.38 201 ALA A C 1
ATOM 1608 O O . ALA A 1 201 ? -59.878 -18.449 92.115 1.00 79.38 201 ALA A O 1
ATOM 1609 N N . LYS A 1 202 ? -59.344 -19.347 90.119 1.00 77.44 202 LYS A N 1
ATOM 1610 C CA . LYS A 1 202 ? -60.471 -20.297 90.070 1.00 77.44 202 LYS A CA 1
ATOM 1611 C C . LYS A 1 202 ? -60.451 -21.261 91.261 1.00 77.44 202 LYS A C 1
ATOM 1613 O O . LYS A 1 202 ? -61.497 -21.507 91.854 1.00 77.44 202 LYS A O 1
ATOM 1618 N N . ALA A 1 203 ? -59.277 -21.768 91.647 1.00 76.56 203 ALA A N 1
ATOM 1619 C CA . ALA A 1 203 ? -59.122 -22.665 92.795 1.00 76.56 203 ALA A CA 1
ATOM 1620 C C . ALA A 1 203 ? -59.363 -21.976 94.154 1.00 76.56 203 ALA A C 1
ATOM 1622 O O . ALA A 1 203 ? -59.801 -22.630 95.099 1.00 76.56 203 ALA A O 1
ATOM 1623 N N . ARG A 1 204 ? -59.102 -20.666 94.265 1.00 74.44 204 ARG A N 1
ATOM 1624 C CA . ARG A 1 204 ? -59.370 -19.867 95.475 1.00 74.44 204 ARG A CA 1
ATOM 1625 C C . ARG A 1 204 ? -60.830 -19.433 95.631 1.00 74.44 204 ARG A C 1
ATOM 1627 O O . ARG A 1 204 ? -61.182 -18.932 96.692 1.00 74.44 204 ARG A O 1
ATOM 1634 N N . GLY A 1 205 ? -61.681 -19.641 94.624 1.00 63.00 205 GLY A N 1
ATOM 1635 C CA . GLY A 1 205 ? -63.089 -19.228 94.665 1.00 63.00 205 GLY A CA 1
ATOM 1636 C C . GLY A 1 205 ? -63.309 -17.718 94.510 1.00 63.00 205 GLY A C 1
ATOM 1637 O O . GLY A 1 205 ? -64.450 -17.264 94.584 1.00 63.00 205 GLY A O 1
ATOM 1638 N N . ASP A 1 206 ? -62.249 -16.949 94.248 1.00 56.75 206 ASP A N 1
ATOM 1639 C CA . ASP A 1 206 ? -62.342 -15.533 93.911 1.00 56.75 206 ASP A CA 1
ATOM 1640 C C . ASP A 1 206 ? -62.735 -15.417 92.436 1.00 56.75 206 ASP A C 1
ATOM 1642 O O . ASP A 1 206 ? -61.924 -15.613 91.527 1.00 56.75 206 ASP A O 1
ATOM 1646 N N . ALA A 1 207 ? -64.007 -15.115 92.181 1.00 49.56 207 ALA A N 1
ATOM 1647 C CA . ALA A 1 207 ? -64.458 -14.721 90.856 1.00 49.56 207 ALA A CA 1
ATOM 1648 C C . ALA A 1 207 ? -63.782 -13.391 90.481 1.00 49.56 207 ALA A C 1
ATOM 1650 O O . ALA A 1 207 ? -64.241 -12.315 90.864 1.00 49.56 207 ALA A O 1
ATOM 1651 N N . LEU A 1 208 ? -62.670 -13.463 89.746 1.00 57.25 208 LEU A N 1
ATOM 1652 C CA . LEU A 1 208 ? -62.088 -12.291 89.101 1.00 57.25 208 LEU A CA 1
ATOM 1653 C C . LEU A 1 208 ? -63.127 -11.695 88.132 1.00 57.25 208 LEU A C 1
ATOM 1655 O O . LEU A 1 208 ? -63.726 -12.441 87.349 1.00 57.25 208 LEU A O 1
ATOM 1659 N N . PRO A 1 209 ? -63.370 -10.372 88.181 1.00 56.50 209 PRO A N 1
ATOM 1660 C CA . PRO A 1 209 ? -64.313 -9.725 87.284 1.00 56.50 209 PRO A CA 1
ATOM 1661 C C . PRO A 1 209 ? -63.861 -9.881 85.822 1.00 56.50 209 PRO A C 1
ATOM 1663 O O . PRO A 1 209 ? -62.659 -9.984 85.564 1.00 56.50 209 PRO A O 1
ATOM 1666 N N . PRO A 1 210 ? -64.798 -9.884 84.854 1.00 52.88 210 PRO A N 1
ATOM 1667 C CA . PRO A 1 210 ? -64.468 -10.056 83.445 1.00 52.88 210 PRO A CA 1
ATOM 1668 C C . PRO A 1 210 ? -63.497 -8.955 83.012 1.00 52.88 210 PRO A C 1
ATOM 1670 O O . PRO A 1 210 ? -63.830 -7.770 83.095 1.00 52.88 210 PRO A O 1
ATOM 1673 N N . LEU A 1 211 ? -62.299 -9.336 82.560 1.00 52.12 211 LEU A N 1
ATOM 1674 C CA . LEU A 1 211 ? -61.389 -8.405 81.904 1.00 52.12 211 LEU A CA 1
ATOM 1675 C C . LEU A 1 211 ? -62.113 -7.811 80.692 1.00 52.12 211 LEU A C 1
ATOM 1677 O O . LEU A 1 211 ? -62.604 -8.533 79.821 1.00 52.12 211 LEU A O 1
ATOM 1681 N N . LEU A 1 212 ? -62.220 -6.482 80.701 1.00 53.19 212 LEU A N 1
ATOM 1682 C CA . LEU A 1 212 ? -62.812 -5.678 79.643 1.00 53.19 212 LEU A CA 1
ATOM 1683 C C . LEU A 1 212 ? -62.239 -6.094 78.280 1.00 53.19 212 LEU A C 1
ATOM 1685 O O . LEU A 1 212 ? -61.034 -6.302 78.138 1.00 53.19 212 LEU A O 1
ATOM 1689 N N . ALA A 1 213 ? -63.127 -6.175 77.290 1.00 52.53 213 ALA A N 1
ATOM 1690 C CA . ALA A 1 213 ? -62.811 -6.440 75.893 1.00 52.53 213 ALA A CA 1
ATOM 1691 C C . ALA A 1 213 ? -61.603 -5.615 75.393 1.00 52.53 213 ALA A C 1
ATOM 1693 O O . ALA A 1 213 ? -61.429 -4.468 75.818 1.00 52.53 213 ALA A O 1
ATOM 1694 N N . PRO A 1 214 ? -60.786 -6.162 74.471 1.00 47.03 214 PRO A N 1
ATOM 1695 C CA . PRO A 1 214 ? -59.628 -5.456 73.939 1.00 47.03 214 PRO A CA 1
ATOM 1696 C C . PRO A 1 214 ? -60.073 -4.142 73.287 1.00 47.03 214 PRO A C 1
ATOM 1698 O O . PRO A 1 214 ? -60.939 -4.129 72.411 1.00 47.03 214 PRO A O 1
ATOM 1701 N N . ALA A 1 215 ? -59.487 -3.032 73.740 1.00 55.28 215 ALA A N 1
ATOM 1702 C CA . ALA A 1 215 ? -59.706 -1.719 73.151 1.00 55.28 215 ALA A CA 1
ATOM 1703 C C . ALA A 1 215 ? -59.296 -1.725 71.663 1.00 55.28 215 ALA A C 1
ATOM 1705 O O . ALA A 1 215 ? -58.306 -2.373 71.305 1.00 55.28 215 ALA A O 1
ATOM 1706 N N . PRO A 1 216 ? -60.027 -1.014 70.786 1.00 47.84 216 PRO A N 1
ATOM 1707 C CA . PRO A 1 216 ? -59.686 -0.930 69.373 1.00 47.84 216 PRO A CA 1
ATOM 1708 C C . PRO A 1 216 ? -58.311 -0.275 69.201 1.00 47.84 216 PRO A C 1
ATOM 1710 O O . PRO A 1 216 ? -58.022 0.763 69.797 1.00 47.84 216 PRO A O 1
ATOM 1713 N N . ALA A 1 217 ? -57.461 -0.902 68.386 1.00 50.34 217 ALA A N 1
ATOM 1714 C CA . ALA A 1 217 ? -56.147 -0.382 68.032 1.00 50.34 217 ALA A CA 1
ATOM 1715 C C . ALA A 1 217 ? -56.262 1.030 67.418 1.00 50.34 217 ALA A C 1
ATOM 1717 O O . ALA A 1 217 ? -57.205 1.289 66.664 1.00 50.34 217 ALA A O 1
ATOM 1718 N N . PRO A 1 218 ? -55.315 1.943 67.703 1.00 46.03 218 PRO A N 1
ATOM 1719 C CA . PRO A 1 218 ? -55.309 3.261 67.092 1.00 46.03 218 PRO A CA 1
ATOM 1720 C C . PRO A 1 218 ? -55.113 3.119 65.580 1.00 46.03 218 PRO A C 1
ATOM 1722 O O . PRO A 1 218 ? -54.164 2.489 65.112 1.00 46.03 218 PRO A O 1
ATOM 1725 N N . VAL A 1 219 ? -56.034 3.712 64.822 1.00 48.75 219 VAL A N 1
ATOM 1726 C CA . VAL A 1 219 ? -55.929 3.877 63.373 1.00 48.75 219 VAL A CA 1
ATOM 1727 C C . VAL A 1 219 ? -54.700 4.740 63.101 1.00 48.75 219 VAL A C 1
ATOM 1729 O O . VAL A 1 219 ? -54.677 5.927 63.419 1.00 48.75 219 VAL A O 1
ATOM 1732 N N . ILE A 1 220 ? -53.659 4.124 62.550 1.00 48.19 220 ILE A N 1
ATOM 1733 C CA . ILE A 1 220 ? -52.502 4.832 62.012 1.00 48.19 220 ILE A CA 1
ATOM 1734 C C . ILE A 1 220 ? -52.989 5.535 60.743 1.00 48.19 220 ILE A C 1
ATOM 1736 O O . ILE A 1 220 ? -53.311 4.882 59.753 1.00 48.19 220 ILE A O 1
ATOM 1740 N N . GLU A 1 221 ? -53.082 6.864 60.788 1.00 44.53 221 GLU A N 1
ATOM 1741 C CA . GLU A 1 221 ? -53.277 7.680 59.593 1.00 44.53 221 GLU A CA 1
ATOM 1742 C C . GLU A 1 221 ? -52.114 7.443 58.621 1.00 44.53 221 GLU A C 1
ATOM 1744 O O . GLU A 1 221 ? -50.972 7.846 58.868 1.00 44.53 221 GLU A O 1
ATOM 1749 N N . GLU A 1 222 ? -52.408 6.809 57.486 1.00 48.44 222 GLU A N 1
ATOM 1750 C CA . GLU A 1 222 ? -51.538 6.820 56.317 1.00 48.44 222 GLU A CA 1
ATOM 1751 C C . GLU A 1 222 ? -51.404 8.262 55.816 1.00 48.44 222 GLU A C 1
ATOM 1753 O O . GLU A 1 222 ? -52.218 8.774 55.042 1.00 48.44 222 GLU A O 1
ATOM 1758 N N . LYS A 1 223 ? -50.330 8.933 56.239 1.00 42.66 223 LYS A N 1
ATOM 1759 C CA . LYS A 1 223 ? -49.815 10.108 55.539 1.00 42.66 223 LYS A CA 1
ATOM 1760 C C . LYS A 1 223 ? -49.445 9.687 54.120 1.00 42.66 223 LYS A C 1
ATOM 1762 O O . LYS A 1 223 ? -48.360 9.170 53.868 1.00 42.66 223 LYS A O 1
ATOM 1767 N N . LYS A 1 224 ? -50.362 9.927 53.187 1.00 47.47 224 LYS A N 1
ATOM 1768 C CA . LYS A 1 224 ? -50.136 9.806 51.749 1.00 47.47 224 LYS A CA 1
ATOM 1769 C C . LYS A 1 224 ? -48.985 10.737 51.359 1.00 47.47 224 LYS A C 1
ATOM 1771 O O . LYS A 1 224 ? -49.156 11.953 51.324 1.00 47.47 224 LYS A O 1
ATOM 1776 N N . ALA A 1 225 ? -47.806 10.163 51.128 1.00 48.38 225 ALA A N 1
ATOM 1777 C CA . ALA A 1 225 ? -46.609 10.882 50.710 1.00 48.38 225 ALA A CA 1
ATOM 1778 C C . ALA A 1 225 ? -46.846 11.545 49.334 1.00 48.38 225 ALA A C 1
ATOM 1780 O O . ALA A 1 225 ? -47.067 10.828 48.356 1.00 48.38 225 ALA A O 1
ATOM 1781 N N . PRO A 1 226 ? -46.799 12.885 49.215 1.00 53.00 226 PRO A N 1
ATOM 1782 C CA . PRO A 1 226 ? -47.058 13.574 47.948 1.00 53.00 226 PRO A CA 1
ATOM 1783 C C . PRO A 1 226 ? -45.890 13.518 46.939 1.00 53.00 226 PRO A C 1
ATOM 1785 O O . PRO A 1 226 ? -46.063 13.944 45.799 1.00 53.00 226 PRO A O 1
ATOM 1788 N N . ASP A 1 227 ? -44.738 12.940 47.304 1.00 57.88 227 ASP A N 1
ATOM 1789 C CA . ASP A 1 227 ? -43.516 12.957 46.477 1.00 57.88 227 ASP A CA 1
ATOM 1790 C C . ASP A 1 227 ? -43.213 11.640 45.737 1.00 57.88 227 ASP A C 1
ATOM 1792 O O . ASP A 1 227 ? -42.433 11.602 44.781 1.00 57.88 227 ASP A O 1
ATOM 1796 N N . ALA A 1 228 ? -43.850 10.533 46.126 1.00 60.62 228 ALA A N 1
ATOM 1797 C CA . ALA A 1 228 ? -43.658 9.252 45.445 1.00 60.62 228 ALA A CA 1
ATOM 1798 C C . ALA A 1 228 ? -44.312 9.269 44.051 1.00 60.62 228 ALA A C 1
ATOM 1800 O O . ALA A 1 228 ? -43.707 8.894 43.051 1.00 60.62 228 ALA A O 1
ATOM 1801 N N . ASP A 1 229 ? -45.529 9.802 43.942 1.00 67.19 229 ASP A N 1
ATOM 1802 C CA . ASP A 1 229 ? -46.262 9.830 42.673 1.00 67.19 229 ASP A CA 1
ATOM 1803 C C . ASP A 1 229 ? -45.620 10.748 41.623 1.00 67.19 229 ASP A C 1
ATOM 1805 O O . ASP A 1 229 ? -45.739 10.500 40.420 1.00 67.19 229 ASP A O 1
ATOM 1809 N N . THR A 1 230 ? -44.934 11.812 42.041 1.00 71.56 230 THR A N 1
ATOM 1810 C CA . THR A 1 230 ? -44.217 12.718 41.132 1.00 71.56 230 THR A CA 1
ATOM 1811 C C . THR A 1 230 ? -42.919 12.080 40.642 1.00 71.56 230 THR A C 1
ATOM 1813 O O . THR A 1 230 ? -42.676 12.050 39.432 1.00 71.56 230 THR A O 1
ATOM 1816 N N . THR A 1 231 ? -42.152 11.449 41.534 1.00 74.62 231 THR A N 1
ATOM 1817 C CA . THR A 1 231 ? -40.931 10.708 41.178 1.00 74.62 231 THR A CA 1
ATOM 1818 C C . THR A 1 231 ? -41.222 9.492 40.292 1.00 74.62 231 THR A C 1
ATOM 1820 O O . THR A 1 231 ? -40.532 9.289 39.289 1.00 74.62 231 THR A O 1
ATOM 1823 N N . PHE A 1 232 ? -42.301 8.742 40.548 1.00 78.25 232 PHE A N 1
ATOM 1824 C CA . PHE A 1 232 ? -42.738 7.645 39.675 1.00 78.25 232 PHE A CA 1
ATOM 1825 C C . PHE A 1 232 ? -43.186 8.134 38.294 1.00 78.25 232 PHE A C 1
ATOM 1827 O O . PHE A 1 232 ? -42.864 7.508 37.278 1.00 78.25 232 PHE A O 1
ATOM 1834 N N . LYS A 1 233 ? -43.878 9.278 38.207 1.00 84.00 233 LYS A N 1
ATOM 1835 C CA . LYS A 1 233 ? -44.259 9.879 36.916 1.00 84.00 233 LYS A CA 1
ATOM 1836 C C . LYS A 1 233 ? -43.037 10.329 36.118 1.00 84.00 233 LYS A C 1
ATOM 1838 O O . LYS A 1 233 ? -42.999 10.135 34.900 1.00 84.00 233 LYS A O 1
ATOM 1843 N N . GLU A 1 234 ? -42.028 10.888 36.776 1.00 84.12 234 GLU A N 1
ATOM 1844 C CA . GLU A 1 234 ? -40.770 11.270 36.133 1.00 84.12 234 GLU A CA 1
ATOM 1845 C C . GLU A 1 234 ? -39.952 10.061 35.675 1.00 84.12 234 GLU A C 1
ATOM 1847 O O . GLU A 1 234 ? -39.488 10.042 34.531 1.00 84.12 234 GLU A O 1
ATOM 1852 N N . ALA A 1 235 ? -39.829 9.028 36.512 1.00 84.12 235 ALA A N 1
ATOM 1853 C CA . ALA A 1 235 ? -39.184 7.767 36.151 1.00 84.12 235 ALA A CA 1
ATOM 1854 C C . ALA A 1 235 ? -39.879 7.118 34.945 1.00 84.12 235 ALA A C 1
ATOM 1856 O O . ALA A 1 235 ? -39.227 6.745 33.970 1.00 84.12 235 ALA A O 1
ATOM 1857 N N . THR A 1 236 ? -41.214 7.098 34.940 1.00 87.88 236 THR A N 1
ATOM 1858 C CA . THR A 1 236 ? -42.011 6.578 33.821 1.00 87.88 236 THR A CA 1
ATOM 1859 C C . THR A 1 236 ? -41.786 7.382 32.537 1.00 87.88 236 THR A C 1
ATOM 1861 O O . THR A 1 236 ? -41.677 6.806 31.455 1.00 87.88 236 THR A O 1
ATOM 1864 N N . ARG A 1 237 ? -41.675 8.716 32.618 1.00 90.62 237 ARG A N 1
ATOM 1865 C CA . ARG A 1 237 ? -41.348 9.561 31.453 1.00 90.62 237 ARG A CA 1
ATOM 1866 C C . ARG A 1 237 ? -39.934 9.300 30.931 1.00 90.62 237 ARG A C 1
ATOM 1868 O O . ARG A 1 237 ? -39.750 9.254 29.716 1.00 90.62 237 ARG A O 1
ATOM 1875 N N . LYS A 1 238 ? -38.949 9.118 31.817 1.00 90.00 238 LYS A N 1
ATOM 1876 C CA . LYS A 1 238 ? -37.563 8.785 31.440 1.00 90.00 238 LYS A CA 1
ATOM 1877 C C . LYS A 1 238 ? -37.487 7.418 30.757 1.00 90.00 238 LYS A C 1
ATOM 1879 O O . LYS A 1 238 ? -36.902 7.322 29.684 1.00 90.00 238 LYS A O 1
ATOM 1884 N N . LEU A 1 239 ? -38.151 6.402 31.311 1.00 88.75 239 LEU A N 1
ATOM 1885 C CA . LEU A 1 239 ? -38.213 5.060 30.725 1.00 88.75 239 LEU A CA 1
ATOM 1886 C C . LEU A 1 239 ? -38.899 5.054 29.356 1.00 88.75 239 LEU A C 1
ATOM 1888 O O . LEU A 1 239 ? -38.394 4.433 28.430 1.00 88.75 239 LEU A O 1
ATOM 1892 N N . LYS A 1 240 ? -39.997 5.800 29.184 1.00 91.56 240 LYS A N 1
ATOM 1893 C CA . LYS A 1 240 ? -40.648 5.946 27.871 1.00 91.56 240 LYS A CA 1
ATOM 1894 C C . LYS A 1 240 ? -39.725 6.584 26.831 1.00 91.56 240 LYS A C 1
ATOM 1896 O O . LYS A 1 240 ? -39.677 6.104 25.705 1.00 91.56 240 LYS A O 1
ATOM 1901 N N . LYS A 1 241 ? -38.958 7.614 27.209 1.00 92.94 241 LYS A N 1
ATOM 1902 C CA . LYS A 1 241 ? -37.964 8.235 26.317 1.00 92.94 241 LYS A CA 1
ATOM 1903 C C . LYS A 1 241 ? -36.841 7.268 25.947 1.00 92.94 241 LYS A C 1
ATOM 1905 O O . LYS A 1 241 ? -36.495 7.187 24.776 1.00 92.94 241 LYS A O 1
ATOM 1910 N N . LEU A 1 242 ? -36.302 6.525 26.915 1.00 89.31 242 LEU A N 1
ATOM 1911 C CA . LEU A 1 242 ? -35.281 5.507 26.647 1.00 89.31 242 LEU A CA 1
ATOM 1912 C C . LEU A 1 242 ? -35.813 4.416 25.715 1.00 89.31 242 LEU A C 1
ATOM 1914 O O . LEU A 1 242 ? -35.135 4.044 24.769 1.00 89.31 242 LEU A O 1
ATOM 1918 N N . LEU A 1 243 ? -37.054 3.976 25.918 1.00 92.62 243 LEU A N 1
ATOM 1919 C CA . LEU A 1 243 ? -37.700 2.975 25.073 1.00 92.62 243 LEU A CA 1
ATOM 1920 C C . LEU A 1 243 ? -37.929 3.485 23.640 1.00 92.62 243 LEU A C 1
ATOM 1922 O O . LEU A 1 243 ? -37.784 2.722 22.691 1.00 92.62 243 LEU A O 1
ATOM 1926 N N . GLU A 1 244 ? -38.251 4.766 23.451 1.00 92.94 244 GLU A N 1
ATOM 1927 C CA . GLU A 1 244 ? -38.309 5.364 22.110 1.00 92.94 244 GLU A CA 1
ATOM 1928 C C . GLU A 1 244 ? -36.933 5.470 21.443 1.00 92.94 244 GLU A C 1
ATOM 1930 O O . GLU A 1 244 ? -36.831 5.234 20.241 1.00 92.94 244 GLU A O 1
ATOM 1935 N N . VAL A 1 245 ? -35.881 5.790 22.201 1.00 93.19 245 VAL A N 1
ATOM 1936 C CA . VAL A 1 245 ? -34.501 5.815 21.687 1.00 93.19 245 VAL A CA 1
ATOM 1937 C C . VAL A 1 245 ? -34.051 4.412 21.284 1.00 93.19 245 VAL A C 1
ATOM 1939 O O . VAL A 1 245 ? -33.568 4.236 20.174 1.00 93.19 245 VAL A O 1
ATOM 1942 N N . GLU A 1 246 ? -34.293 3.407 22.124 1.00 91.75 246 GLU A N 1
ATOM 1943 C CA . GLU A 1 246 ? -34.035 1.992 21.824 1.00 91.75 246 GLU A CA 1
ATOM 1944 C C . GLU A 1 246 ? -34.789 1.537 20.570 1.00 91.75 246 GLU A C 1
ATOM 1946 O O . GLU A 1 246 ? -34.205 0.925 19.682 1.00 91.75 246 GLU A O 1
ATOM 1951 N N . LYS A 1 247 ? -36.072 1.896 20.433 1.00 93.31 247 LYS A N 1
ATOM 1952 C CA . LYS A 1 247 ? -36.852 1.596 19.222 1.00 93.31 247 LYS A CA 1
ATOM 1953 C C . LYS A 1 247 ? -36.269 2.249 17.970 1.00 93.31 247 LYS A C 1
ATOM 1955 O O . LYS A 1 247 ? -36.273 1.617 16.917 1.00 93.31 247 LYS A O 1
ATOM 1960 N N . ARG A 1 248 ? -35.778 3.490 18.066 1.00 91.88 248 ARG A N 1
ATOM 1961 C CA . ARG A 1 248 ? -35.111 4.175 16.946 1.00 91.88 248 ARG A CA 1
ATOM 1962 C C . ARG A 1 248 ? -33.778 3.523 16.604 1.00 91.88 248 ARG A C 1
ATOM 1964 O O . ARG A 1 248 ? -33.559 3.225 15.440 1.00 91.88 248 ARG A O 1
ATOM 1971 N N . HIS A 1 249 ? -32.946 3.219 17.597 1.00 90.88 249 HIS A N 1
ATOM 1972 C CA . HIS A 1 249 ? -31.695 2.494 17.380 1.00 90.88 249 HIS A CA 1
ATOM 1973 C C . HIS A 1 249 ? -31.937 1.112 16.765 1.00 90.88 249 HIS A C 1
ATOM 1975 O O . HIS A 1 249 ? -31.222 0.722 15.850 1.00 90.88 249 HIS A O 1
ATOM 1981 N N . LEU A 1 250 ? -32.962 0.377 17.211 1.00 90.00 250 LEU A N 1
ATOM 1982 C CA . LEU A 1 250 ? -33.332 -0.899 16.598 1.00 90.00 250 LEU A CA 1
ATOM 1983 C C . LEU A 1 250 ? -33.759 -0.716 15.141 1.00 90.00 250 LEU A C 1
ATOM 1985 O O . LEU A 1 250 ? -33.293 -1.472 14.296 1.00 90.00 250 LEU A O 1
ATOM 1989 N N . ALA A 1 251 ? -34.576 0.296 14.836 1.00 91.50 251 ALA A N 1
ATOM 1990 C CA . ALA A 1 251 ? -34.961 0.606 13.461 1.00 91.50 251 ALA A CA 1
ATOM 1991 C C . ALA A 1 251 ? -33.735 0.939 12.587 1.00 91.50 251 ALA A C 1
ATOM 1993 O O . ALA A 1 251 ? -33.577 0.369 11.507 1.00 91.50 251 ALA A O 1
ATOM 1994 N N . GLU A 1 252 ? -32.822 1.776 13.084 1.00 90.12 252 GLU A N 1
ATOM 1995 C CA . GLU A 1 252 ? -31.570 2.133 12.404 1.00 90.12 252 GLU A CA 1
ATOM 1996 C C . GLU A 1 252 ? -30.674 0.911 12.168 1.00 90.12 252 GLU A C 1
ATOM 1998 O O . GLU A 1 252 ? -30.137 0.742 11.075 1.00 90.12 252 GLU A O 1
ATOM 2003 N N . VAL A 1 253 ? -30.540 0.020 13.156 1.00 88.88 253 VAL A N 1
ATOM 2004 C CA . VAL A 1 253 ? -29.769 -1.225 13.022 1.00 88.88 253 VAL A CA 1
ATOM 2005 C C . VAL A 1 253 ? -30.425 -2.169 12.018 1.00 88.88 253 VAL A C 1
ATOM 2007 O O . VAL A 1 253 ? -29.718 -2.764 11.206 1.00 88.88 253 VAL A O 1
ATOM 2010 N N . THR A 1 254 ? -31.755 -2.302 12.029 1.00 89.81 254 THR A N 1
ATOM 2011 C CA . THR A 1 254 ? -32.463 -3.136 11.047 1.00 89.81 254 THR A CA 1
ATOM 2012 C C . THR A 1 254 ? -32.299 -2.594 9.631 1.00 89.81 254 THR A C 1
ATOM 2014 O O . THR A 1 254 ? -31.950 -3.357 8.736 1.00 89.81 254 THR A O 1
ATOM 2017 N N . GLU A 1 255 ? -32.426 -1.280 9.436 1.00 89.56 255 GLU A N 1
ATOM 2018 C CA . GLU A 1 255 ? -32.244 -0.638 8.134 1.00 89.56 255 GLU A CA 1
ATOM 2019 C C . GLU A 1 255 ? -30.785 -0.735 7.662 1.00 89.56 255 GLU A C 1
ATOM 2021 O O . GLU A 1 255 ? -30.517 -1.035 6.499 1.00 89.56 255 GLU A O 1
ATOM 2026 N N . ALA A 1 256 ? -29.815 -0.541 8.561 1.00 83.81 256 ALA A N 1
ATOM 2027 C CA . ALA A 1 256 ? -28.398 -0.727 8.259 1.0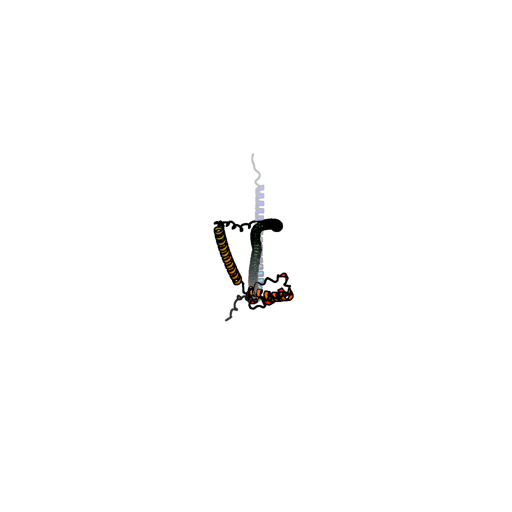0 83.81 256 ALA A CA 1
ATOM 2028 C C . ALA A 1 256 ? -28.083 -2.183 7.887 1.00 83.81 256 ALA A C 1
ATOM 2030 O O . ALA A 1 256 ? -27.305 -2.432 6.966 1.00 83.81 256 ALA A O 1
ATOM 2031 N N . HIS A 1 257 ? -28.705 -3.151 8.563 1.00 79.38 257 HIS A N 1
ATOM 2032 C CA . HIS A 1 257 ? -28.553 -4.568 8.259 1.00 79.38 257 HIS A CA 1
ATOM 2033 C C . HIS A 1 257 ? -29.187 -4.946 6.914 1.00 79.38 257 HIS A C 1
ATOM 2035 O O . HIS A 1 257 ? -28.598 -5.721 6.160 1.00 79.38 257 HIS A O 1
ATOM 2041 N N . 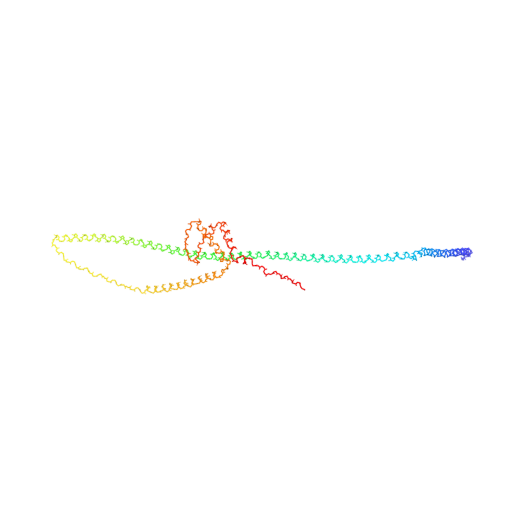GLU A 1 258 ? -30.347 -4.382 6.577 1.00 80.31 258 GLU A N 1
ATOM 2042 C CA . GLU A 1 258 ? -30.981 -4.552 5.267 1.00 80.31 258 GLU A CA 1
ATOM 2043 C C . GLU A 1 258 ? -30.151 -3.921 4.146 1.00 80.31 258 GLU A C 1
ATOM 2045 O O . GLU A 1 258 ? -29.903 -4.575 3.135 1.00 80.31 258 GLU A O 1
ATOM 2050 N N . LYS A 1 259 ? -29.624 -2.707 4.347 1.00 82.38 259 LYS A N 1
ATOM 2051 C CA . LYS A 1 259 ? -28.689 -2.066 3.406 1.00 82.38 259 LYS A CA 1
ATOM 2052 C C . LYS A 1 259 ? -27.421 -2.891 3.218 1.00 82.38 259 LYS A C 1
ATOM 2054 O O . LYS A 1 259 ? -26.983 -3.081 2.088 1.00 82.38 259 LYS A O 1
ATOM 2059 N N . TRP A 1 260 ? -26.862 -3.426 4.302 1.00 80.62 260 TRP A N 1
ATOM 2060 C CA . TRP A 1 260 ? -25.684 -4.290 4.246 1.00 80.62 260 TRP A CA 1
ATOM 2061 C C . TRP A 1 260 ? -25.966 -5.636 3.562 1.00 80.62 260 TRP A C 1
ATOM 2063 O O . TRP A 1 260 ? -25.100 -6.182 2.883 1.00 80.62 260 TRP A O 1
ATOM 2073 N N . LYS A 1 261 ? -27.181 -6.180 3.699 1.00 74.50 261 LYS A N 1
ATOM 2074 C CA . LYS A 1 261 ? -27.628 -7.346 2.922 1.00 74.50 261 LYS A CA 1
ATOM 2075 C C . LYS A 1 261 ? -27.780 -7.008 1.440 1.00 74.50 261 LYS A C 1
ATOM 2077 O O . LYS A 1 261 ? -27.346 -7.801 0.612 1.00 74.50 261 LYS A O 1
ATOM 2082 N N . ALA A 1 262 ? -28.345 -5.846 1.116 1.00 74.56 262 ALA A N 1
ATOM 2083 C CA . ALA A 1 262 ? -28.547 -5.389 -0.257 1.00 74.56 262 ALA A CA 1
ATOM 2084 C C . ALA A 1 262 ? -27.233 -5.036 -0.978 1.00 74.56 262 ALA A C 1
ATOM 2086 O O . ALA A 1 262 ? -27.158 -5.163 -2.194 1.00 74.56 262 ALA A O 1
ATOM 2087 N N . SER A 1 263 ? -26.187 -4.633 -0.247 1.00 76.62 263 SER A N 1
ATOM 2088 C CA . SER A 1 263 ? -24.861 -4.355 -0.815 1.00 76.62 263 SER A CA 1
ATOM 2089 C C . SER A 1 263 ? -24.035 -5.606 -1.127 1.00 76.62 263 SER A C 1
ATOM 2091 O O . SER A 1 263 ? -22.922 -5.476 -1.632 1.00 76.62 263 SER A O 1
ATOM 2093 N N . ARG A 1 264 ? -24.527 -6.809 -0.802 1.00 79.50 264 ARG A N 1
ATOM 2094 C CA . ARG A 1 264 ? -23.811 -8.057 -1.097 1.00 79.50 264 ARG A CA 1
ATOM 2095 C C . ARG A 1 264 ? -23.854 -8.338 -2.590 1.00 79.50 264 ARG A C 1
ATOM 2097 O O . ARG A 1 264 ? -24.920 -8.357 -3.201 1.00 79.50 264 ARG A O 1
ATOM 2104 N N . THR A 1 265 ? -22.688 -8.593 -3.163 1.00 78.06 265 THR A N 1
ATOM 2105 C CA . THR A 1 265 ? -22.578 -8.964 -4.573 1.00 78.06 265 THR A CA 1
ATOM 2106 C C . THR A 1 265 ? -23.109 -10.389 -4.801 1.00 78.06 265 THR A C 1
ATOM 2108 O O . THR A 1 265 ? -23.081 -11.214 -3.882 1.00 78.06 265 THR A O 1
ATOM 2111 N N . PRO A 1 266 ? -23.558 -10.729 -6.023 1.00 75.56 266 PRO A N 1
ATOM 2112 C CA . PRO A 1 266 ? -23.947 -12.101 -6.367 1.00 75.56 266 PRO A CA 1
ATOM 2113 C C . PRO A 1 266 ? -22.843 -13.127 -6.063 1.00 75.56 266 PRO A C 1
ATOM 2115 O O . PRO A 1 266 ? -23.118 -14.229 -5.598 1.00 75.56 266 PRO A O 1
ATOM 2118 N N . LEU A 1 267 ? -21.583 -12.720 -6.240 1.00 79.12 267 LEU A N 1
ATOM 2119 C CA . LEU A 1 267 ? -20.396 -13.525 -5.966 1.00 79.12 267 LEU A CA 1
ATOM 2120 C C . LEU A 1 267 ? -20.250 -13.871 -4.470 1.00 79.12 267 LEU A C 1
ATOM 2122 O O . LEU A 1 267 ? -19.913 -15.002 -4.117 1.00 79.12 267 LEU A O 1
ATOM 2126 N N . GLU A 1 268 ? -20.543 -12.915 -3.584 1.00 81.12 268 GLU A N 1
ATOM 2127 C CA . GLU A 1 268 ? -20.547 -13.128 -2.132 1.00 81.12 268 GLU A CA 1
ATOM 2128 C C . GLU A 1 268 ? -21.698 -14.020 -1.661 1.00 81.12 268 GLU A C 1
ATOM 2130 O O . GLU A 1 268 ? -21.538 -14.760 -0.688 1.00 81.12 268 GLU A O 1
ATOM 2135 N N . LEU A 1 269 ? -22.864 -13.929 -2.308 1.00 81.94 269 LEU A N 1
ATOM 2136 C CA . LEU A 1 269 ? -24.000 -14.806 -2.022 1.00 81.94 269 LEU A CA 1
ATOM 2137 C C . LEU A 1 269 ? -23.659 -16.250 -2.400 1.00 81.94 269 LEU A C 1
ATOM 2139 O O . LEU A 1 269 ? -23.755 -17.128 -1.546 1.00 81.94 269 LEU A O 1
ATOM 2143 N N . ALA A 1 270 ? -23.122 -16.463 -3.604 1.00 82.12 270 ALA A N 1
ATOM 2144 C CA . ALA A 1 270 ? -22.671 -17.777 -4.055 1.00 82.12 270 ALA A CA 1
ATOM 2145 C C . ALA A 1 270 ? -21.606 -18.384 -3.123 1.00 82.12 270 ALA A C 1
ATOM 2147 O O . ALA A 1 270 ? -21.656 -19.573 -2.807 1.00 82.12 270 ALA A O 1
ATOM 2148 N N . LEU A 1 271 ? -20.653 -17.576 -2.636 1.00 84.31 271 LEU A N 1
ATOM 2149 C CA . LEU A 1 271 ? -19.621 -18.052 -1.706 1.00 84.31 271 LEU A CA 1
ATOM 2150 C C . LEU A 1 271 ? -20.222 -18.462 -0.360 1.00 84.31 271 LEU A C 1
ATOM 2152 O O . LEU A 1 271 ? -19.828 -19.474 0.217 1.00 84.31 271 LEU A O 1
ATOM 2156 N N . ARG A 1 272 ? -21.180 -17.686 0.156 1.00 84.25 272 ARG A N 1
ATOM 2157 C CA . ARG A 1 272 ? -21.858 -18.017 1.413 1.00 84.25 272 ARG A CA 1
ATOM 2158 C C . ARG A 1 272 ? -22.676 -19.291 1.305 1.00 84.25 272 ARG A C 1
ATOM 2160 O O . ARG A 1 272 ? -22.629 -20.080 2.242 1.00 84.25 272 ARG A O 1
ATOM 2167 N N . ASP A 1 273 ? -23.367 -19.500 0.194 1.00 84.62 273 ASP A N 1
ATOM 2168 C CA . ASP A 1 273 ? -24.145 -20.717 -0.032 1.00 84.62 273 ASP A CA 1
ATOM 2169 C C . ASP A 1 273 ? -23.226 -21.944 -0.120 1.00 84.62 273 ASP A C 1
ATOM 2171 O O . ASP A 1 273 ? -23.496 -22.969 0.506 1.00 84.62 273 ASP A O 1
ATOM 2175 N N . ALA A 1 274 ? -22.081 -21.823 -0.802 1.00 85.12 274 ALA A N 1
ATOM 2176 C CA . ALA A 1 274 ? -21.078 -22.884 -0.856 1.00 85.12 274 ALA A CA 1
ATOM 2177 C C . ALA A 1 274 ? -20.488 -23.208 0.530 1.00 85.12 274 ALA A C 1
ATOM 2179 O O . ALA A 1 274 ? -20.386 -24.375 0.908 1.00 85.12 274 ALA A O 1
ATOM 2180 N N . VAL A 1 275 ? -20.157 -22.181 1.320 1.00 86.50 275 VAL A N 1
ATOM 2181 C CA . VAL A 1 275 ? -19.644 -22.345 2.691 1.00 86.50 275 VAL A CA 1
ATOM 2182 C C . VAL A 1 275 ? -20.715 -22.888 3.640 1.00 86.50 275 VAL A C 1
ATOM 2184 O O . VAL A 1 275 ? -20.380 -23.661 4.531 1.00 86.50 275 VAL A O 1
ATOM 2187 N N . ALA A 1 276 ? -21.988 -22.523 3.471 1.00 84.56 276 ALA A N 1
ATOM 2188 C CA . ALA A 1 276 ? -23.084 -23.010 4.308 1.00 84.56 276 ALA A CA 1
ATOM 2189 C C . ALA A 1 276 ? -23.290 -24.524 4.155 1.00 84.56 276 ALA A C 1
ATOM 2191 O O . ALA A 1 276 ? -23.430 -25.222 5.156 1.00 84.56 276 ALA A O 1
ATOM 2192 N N . VAL A 1 277 ? -23.224 -25.039 2.924 1.00 84.25 277 VAL A N 1
ATOM 2193 C CA . VAL A 1 277 ? -23.326 -26.483 2.653 1.00 84.25 277 VAL A CA 1
ATOM 2194 C C . VAL A 1 277 ? -22.169 -27.253 3.296 1.00 84.25 277 VAL A C 1
ATOM 2196 O O . VAL A 1 277 ? -22.386 -28.274 3.950 1.00 84.25 277 VAL A O 1
ATOM 2199 N N . GLU A 1 278 ? -20.938 -26.752 3.180 1.00 83.62 278 GLU A N 1
ATOM 2200 C CA . GLU A 1 278 ? -19.794 -27.397 3.836 1.00 83.62 278 GLU A CA 1
ATOM 2201 C C . GLU A 1 278 ? -19.841 -27.234 5.362 1.00 83.62 278 GLU A C 1
ATOM 2203 O O . GLU A 1 278 ? -19.459 -28.148 6.090 1.00 83.62 278 GLU A O 1
ATOM 2208 N N . ALA A 1 279 ? -20.385 -26.130 5.881 1.00 81.38 279 ALA A N 1
ATOM 2209 C CA . ALA A 1 279 ? -20.591 -25.952 7.316 1.00 81.38 279 ALA A CA 1
ATOM 2210 C C . ALA A 1 279 ? -21.563 -26.995 7.896 1.00 81.38 279 ALA A C 1
ATOM 2212 O O . ALA A 1 279 ? -21.340 -27.471 9.009 1.00 81.38 279 ALA A O 1
ATOM 2213 N N . GLU A 1 280 ? -22.602 -27.394 7.154 1.00 80.19 280 GLU A N 1
ATOM 2214 C CA . GLU A 1 280 ? -23.501 -28.490 7.546 1.00 80.19 280 GLU A CA 1
ATOM 2215 C C . GLU A 1 280 ? -22.777 -29.845 7.579 1.00 80.19 280 GLU A C 1
ATOM 2217 O O . GLU A 1 280 ? -22.949 -30.613 8.529 1.00 80.19 280 GLU A O 1
ATOM 2222 N N . SER A 1 281 ? -21.914 -30.112 6.594 1.00 79.69 281 SER A N 1
ATOM 2223 C CA . SER A 1 281 ? -21.060 -31.311 6.545 1.00 79.69 281 SER A CA 1
ATOM 2224 C C . SER A 1 281 ? -20.090 -31.374 7.736 1.00 79.69 281 SER A C 1
ATOM 2226 O O . SER A 1 281 ? -19.996 -32.389 8.435 1.00 79.69 281 SER A O 1
ATOM 2228 N N . VAL A 1 282 ? -19.435 -30.251 8.048 1.00 78.31 282 VAL A N 1
ATOM 2229 C CA . VAL A 1 282 ? -18.540 -30.100 9.206 1.00 78.31 282 VAL A CA 1
ATOM 2230 C C . VAL A 1 282 ? -19.303 -30.269 10.523 1.00 78.31 282 VAL A C 1
ATOM 2232 O O . VAL A 1 282 ? -18.839 -30.975 11.422 1.00 78.31 282 VAL A O 1
ATOM 2235 N N . ALA A 1 283 ? -20.492 -29.672 10.646 1.00 76.25 283 ALA A N 1
ATOM 2236 C CA . ALA A 1 283 ? -21.337 -29.805 11.831 1.00 76.25 283 ALA A CA 1
ATOM 2237 C C . ALA A 1 283 ? -21.791 -31.258 12.054 1.00 76.25 283 ALA A C 1
ATOM 2239 O O . ALA A 1 283 ? -21.763 -31.741 13.191 1.00 76.25 283 ALA A O 1
ATOM 2240 N N . ALA A 1 284 ? -22.134 -31.974 10.977 1.00 75.94 284 ALA A N 1
ATOM 2241 C CA . ALA A 1 284 ? -22.471 -33.394 11.022 1.00 75.94 284 ALA A CA 1
ATOM 2242 C C . ALA A 1 284 ? -21.273 -34.256 11.464 1.00 75.94 284 ALA A C 1
ATOM 2244 O O . ALA A 1 284 ? -21.435 -35.153 12.296 1.00 75.94 284 ALA A O 1
ATOM 2245 N N . ARG A 1 285 ? -20.060 -33.951 10.980 1.00 77.88 285 ARG A N 1
ATOM 2246 C CA . ARG A 1 285 ? -18.818 -34.647 11.366 1.00 77.88 285 ARG A CA 1
ATOM 2247 C C . ARG A 1 285 ? -18.448 -34.435 12.835 1.00 77.88 285 ARG A C 1
ATOM 2249 O O . ARG A 1 285 ? -17.986 -35.365 13.489 1.00 77.88 285 ARG A O 1
ATOM 2256 N N . LEU A 1 286 ? -18.664 -33.234 13.368 1.00 72.38 286 LEU A N 1
ATOM 2257 C CA . LEU A 1 286 ? -18.331 -32.879 14.754 1.00 72.38 286 LEU A CA 1
ATOM 2258 C C . LEU A 1 286 ? -19.384 -33.334 15.784 1.00 72.38 286 LEU A C 1
ATOM 2260 O O . LEU A 1 286 ? -19.306 -32.958 16.953 1.00 72.38 286 LEU A O 1
ATOM 2264 N N . GLY A 1 287 ? -20.372 -34.143 15.381 1.00 62.22 287 GLY A N 1
ATOM 2265 C CA . GLY A 1 287 ? -21.421 -34.636 16.281 1.00 62.22 287 GLY A CA 1
ATOM 2266 C C . GLY A 1 287 ? -22.388 -33.544 16.749 1.00 62.22 287 GLY A C 1
ATOM 2267 O O . GLY A 1 287 ? -23.123 -33.734 17.723 1.00 62.22 287 GLY A O 1
ATOM 2268 N N . GLY A 1 288 ? -22.406 -32.400 16.060 1.00 56.00 288 GLY A N 1
ATOM 2269 C CA . GLY A 1 288 ? -23.348 -31.322 16.300 1.00 56.00 288 GLY A CA 1
ATOM 2270 C C . GLY A 1 288 ? -24.734 -31.765 15.862 1.00 56.00 288 GLY A C 1
ATOM 2271 O O . GLY A 1 288 ? -25.024 -31.868 14.675 1.00 56.00 288 GLY A O 1
ATOM 2272 N N . LYS A 1 289 ? -25.612 -32.034 16.830 1.00 43.38 289 LYS A N 1
ATOM 2273 C CA . LYS A 1 289 ? -27.046 -32.206 16.589 1.00 43.38 289 LYS A CA 1
ATOM 2274 C C . LYS A 1 289 ? -27.521 -30.981 15.809 1.00 43.38 289 LYS A C 1
ATOM 2276 O O . LYS A 1 289 ? -27.568 -29.890 16.376 1.00 43.38 289 LYS A O 1
ATOM 2281 N N . ALA A 1 290 ? -27.823 -31.166 14.525 1.00 42.75 290 ALA A N 1
ATOM 2282 C CA . ALA A 1 290 ? -28.381 -30.136 13.669 1.00 42.75 290 ALA A CA 1
ATOM 2283 C C . ALA A 1 290 ? -29.605 -29.544 14.375 1.00 42.75 290 ALA A C 1
ATOM 2285 O O . ALA A 1 290 ? -30.662 -30.173 14.464 1.00 42.75 290 ALA A O 1
ATOM 2286 N N . ARG A 1 291 ? -29.459 -28.342 14.941 1.00 38.81 291 A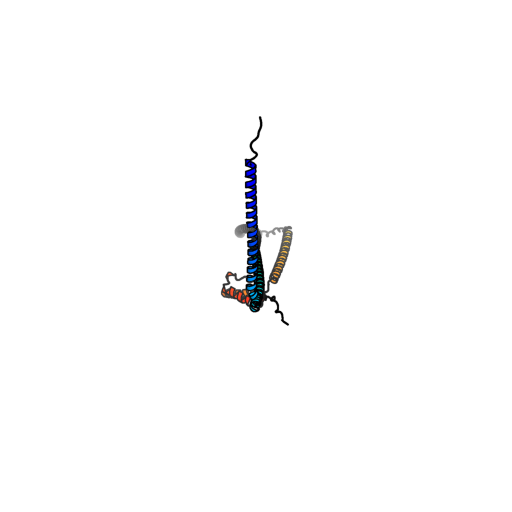RG A N 1
ATOM 2287 C CA . ARG A 1 291 ? -30.620 -27.519 15.252 1.00 38.81 291 ARG A CA 1
ATOM 2288 C C . ARG A 1 291 ? -31.170 -27.111 13.900 1.00 38.81 291 ARG A C 1
ATOM 2290 O O . ARG A 1 291 ? -30.621 -26.241 13.238 1.00 38.81 291 ARG A O 1
ATOM 2297 N N . THR A 1 292 ? -32.238 -27.779 13.493 1.00 40.50 292 THR A N 1
ATOM 2298 C CA . THR A 1 292 ? -33.059 -27.414 12.348 1.00 40.50 292 THR A CA 1
ATOM 2299 C C . THR A 1 292 ? -33.723 -26.065 12.638 1.00 40.50 292 THR A C 1
ATOM 2301 O O . THR A 1 292 ? -34.880 -26.003 13.055 1.00 40.50 292 THR A O 1
ATOM 2304 N N . SER A 1 293 ? -33.006 -24.955 12.479 1.00 37.03 293 SER A N 1
ATOM 2305 C CA . SER A 1 293 ? -33.667 -23.676 12.246 1.00 37.03 293 SER A CA 1
ATOM 2306 C C . SER A 1 293 ? -33.978 -23.604 1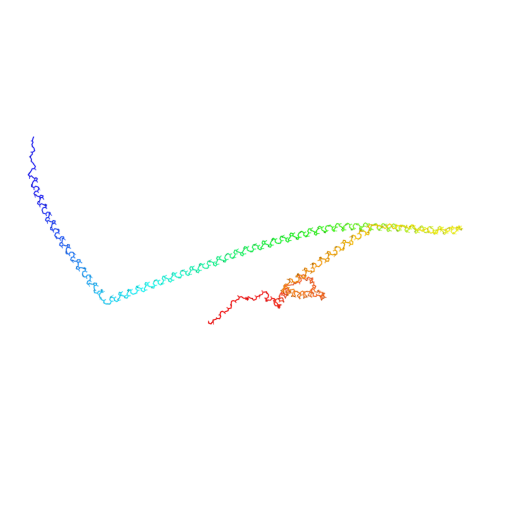0.757 1.00 37.03 293 SER A C 1
ATOM 2308 O O . SER A 1 293 ? -33.158 -23.146 9.970 1.00 37.03 293 SER A O 1
ATOM 2310 N N . ASN A 1 294 ? -35.179 -24.049 10.383 1.00 37.00 294 ASN A N 1
ATOM 2311 C CA . ASN A 1 294 ? -35.794 -23.849 9.063 1.00 37.00 294 ASN A CA 1
ATOM 2312 C C . ASN A 1 294 ? -36.117 -22.359 8.783 1.00 37.00 294 ASN A C 1
ATOM 2314 O O . ASN A 1 294 ? -37.156 -22.033 8.217 1.00 37.00 294 ASN A O 1
ATOM 2318 N N . ALA A 1 295 ? -35.257 -21.433 9.204 1.00 34.12 295 ALA A N 1
ATOM 2319 C CA . ALA A 1 295 ? -35.397 -20.010 8.942 1.00 34.12 295 ALA A CA 1
ATOM 2320 C C . ALA A 1 295 ? -34.341 -19.607 7.901 1.00 34.12 295 ALA A C 1
ATOM 2322 O O . ALA A 1 295 ? -33.151 -19.589 8.232 1.00 34.12 295 ALA A O 1
ATOM 2323 N N . PRO A 1 296 ? -34.739 -19.271 6.660 1.00 35.56 296 PRO A N 1
ATOM 2324 C CA . PRO A 1 296 ? -33.818 -18.708 5.685 1.00 35.56 296 PRO A CA 1
ATOM 2325 C C . PRO A 1 296 ? -33.280 -17.392 6.262 1.00 35.56 296 PRO A C 1
ATOM 2327 O O . PRO A 1 296 ? -34.040 -16.452 6.487 1.00 35.56 296 PRO A O 1
ATOM 2330 N N . GLY A 1 297 ? -31.980 -17.333 6.558 1.00 43.81 297 GLY A N 1
ATOM 2331 C CA . GLY A 1 297 ? -31.326 -16.116 7.047 1.00 43.81 297 GLY A CA 1
ATOM 2332 C C . GLY A 1 297 ? -31.142 -15.988 8.563 1.00 43.81 297 GLY A C 1
ATOM 2333 O O . GLY A 1 297 ? -30.823 -14.886 9.017 1.00 43.81 297 GLY A O 1
ATOM 2334 N N . ALA A 1 298 ? -31.283 -17.067 9.343 1.00 38.94 298 ALA A N 1
ATOM 2335 C CA . ALA A 1 298 ? -30.701 -17.092 10.687 1.00 38.94 298 ALA A CA 1
ATOM 2336 C C . ALA A 1 298 ? -29.169 -16.926 10.578 1.00 38.94 298 ALA A C 1
ATOM 2338 O O . ALA A 1 298 ? -28.569 -17.506 9.667 1.00 38.94 298 ALA A O 1
ATOM 2339 N N . PRO A 1 299 ? -28.516 -16.132 11.449 1.00 37.75 299 PRO A N 1
ATOM 2340 C CA . PRO A 1 299 ? -27.065 -16.081 11.467 1.00 37.75 299 PRO A CA 1
ATOM 2341 C C . PRO A 1 299 ? -26.588 -17.499 11.760 1.00 37.75 299 PRO A C 1
ATOM 2343 O O . PRO A 1 299 ? -26.921 -18.057 12.805 1.00 37.75 299 PRO A O 1
ATOM 2346 N N . LEU A 1 300 ? -25.847 -18.093 10.825 1.00 47.84 300 LEU A N 1
ATOM 2347 C CA . LEU A 1 300 ? -24.938 -19.173 11.165 1.00 47.84 300 LEU A CA 1
ATOM 2348 C C . LEU A 1 300 ? -24.048 -18.587 12.263 1.00 47.84 300 LEU A C 1
ATOM 2350 O O . LEU A 1 300 ? -23.166 -17.782 11.954 1.00 47.84 300 LEU A O 1
ATOM 2354 N N . ASP A 1 301 ? -24.326 -18.912 13.529 1.00 44.31 301 ASP A N 1
ATOM 2355 C CA . ASP A 1 301 ? -23.307 -18.861 14.569 1.00 44.31 301 ASP A CA 1
ATOM 2356 C C . ASP A 1 301 ? -22.212 -19.752 14.022 1.00 44.31 301 ASP A C 1
ATOM 2358 O O . ASP A 1 301 ? -22.352 -20.974 13.931 1.00 44.31 301 ASP A O 1
ATOM 2362 N N . SER A 1 302 ? -21.225 -19.071 13.454 1.00 44.47 302 SER A N 1
ATOM 2363 C CA . SER A 1 302 ? -20.213 -19.639 12.603 1.00 44.47 302 SER A CA 1
ATOM 2364 C C . SER A 1 302 ? -19.657 -20.853 13.319 1.00 44.47 302 SER A C 1
ATOM 2366 O O . SER A 1 302 ? -19.139 -20.749 14.432 1.00 44.47 302 SER A O 1
ATOM 2368 N N . ALA A 1 303 ? -19.743 -22.016 12.670 1.00 47.25 303 ALA A N 1
ATOM 2369 C CA . ALA A 1 303 ? -18.711 -23.011 12.868 1.00 47.25 303 ALA A CA 1
ATOM 2370 C C . ALA A 1 303 ? -17.405 -22.220 12.758 1.00 47.25 303 ALA A C 1
ATOM 2372 O O . ALA A 1 303 ? -17.114 -21.632 11.711 1.00 47.25 303 ALA A O 1
ATOM 2373 N N . THR A 1 304 ? -16.727 -22.033 13.890 1.00 55.69 304 THR A N 1
ATOM 2374 C CA . THR A 1 304 ? -15.499 -21.253 13.951 1.00 55.69 304 THR A CA 1
ATOM 2375 C C . THR A 1 304 ? -14.604 -21.789 12.844 1.00 55.69 304 THR A C 1
ATOM 2377 O O . THR A 1 304 ? -14.557 -22.998 12.638 1.00 55.69 304 THR A O 1
ATOM 2380 N N . LEU A 1 305 ? -13.909 -20.924 12.100 1.00 58.03 305 LEU A N 1
ATOM 2381 C CA . LEU A 1 305 ? -12.994 -21.330 11.014 1.00 58.03 305 LEU A CA 1
ATOM 2382 C C . LEU A 1 305 ? -12.033 -22.474 11.422 1.00 58.03 305 LEU A C 1
ATOM 2384 O O . LEU A 1 305 ? -11.517 -23.179 10.564 1.00 58.03 305 LEU A O 1
ATOM 2388 N N . ALA A 1 306 ? -11.838 -22.676 12.730 1.00 61.44 306 ALA A N 1
ATOM 2389 C CA . ALA A 1 306 ? -11.155 -23.801 13.361 1.00 61.44 306 ALA A CA 1
ATOM 2390 C C . ALA A 1 306 ? -11.761 -25.201 13.095 1.00 61.44 306 ALA A C 1
ATOM 2392 O O . ALA A 1 306 ? -11.038 -26.184 13.214 1.00 61.44 306 ALA A O 1
ATOM 2393 N N . GLY A 1 307 ? -13.051 -25.318 12.766 1.00 69.44 307 GLY A N 1
ATOM 2394 C CA . GLY A 1 307 ? -13.720 -26.592 12.466 1.00 69.44 307 GLY A CA 1
ATOM 2395 C C . GLY A 1 307 ? -13.555 -27.068 11.019 1.00 69.44 307 GLY A C 1
ATOM 2396 O O . GLY A 1 307 ? -13.789 -28.244 10.744 1.00 69.44 307 GLY A O 1
ATOM 2397 N N . PHE A 1 308 ? -13.140 -26.171 10.119 1.00 81.44 308 PHE A N 1
ATOM 2398 C CA . PHE A 1 308 ? -12.862 -26.484 8.719 1.00 81.44 308 PHE A CA 1
ATOM 2399 C C . PHE A 1 308 ? -11.436 -27.014 8.576 1.00 81.44 308 PHE A C 1
ATOM 2401 O O . PHE A 1 308 ? -10.462 -26.314 8.882 1.00 81.44 308 PHE A O 1
ATOM 2408 N N . ASP A 1 309 ? -11.297 -28.224 8.048 1.00 85.31 309 ASP A N 1
ATOM 2409 C CA . ASP A 1 309 ? -10.004 -28.728 7.603 1.00 85.31 309 ASP A CA 1
ATOM 2410 C C . ASP A 1 309 ? -9.635 -28.160 6.214 1.00 85.31 309 ASP A C 1
ATOM 2412 O O . ASP A 1 309 ? -10.325 -27.303 5.649 1.00 85.31 309 ASP A O 1
ATOM 2416 N N . ALA A 1 310 ? -8.461 -28.533 5.699 1.00 85.50 310 ALA A N 1
ATOM 2417 C CA . ALA A 1 310 ? -8.013 -28.066 4.387 1.00 85.50 310 ALA A CA 1
ATOM 2418 C C . ALA A 1 310 ? -8.895 -28.593 3.245 1.00 85.50 310 ALA A C 1
ATOM 2420 O O . ALA A 1 310 ? -9.090 -27.878 2.260 1.00 85.50 310 ALA A O 1
ATOM 2421 N N . ASP A 1 311 ? -9.469 -29.783 3.411 1.00 86.12 311 ASP A N 1
ATOM 2422 C CA . ASP A 1 311 ? -10.283 -30.445 2.399 1.00 86.12 311 ASP A CA 1
ATOM 2423 C C . ASP A 1 311 ? -11.687 -29.829 2.338 1.00 86.12 311 ASP A C 1
ATOM 2425 O O . ASP A 1 311 ? -12.212 -29.608 1.251 1.00 86.12 311 ASP A O 1
ATOM 2429 N N . ASP A 1 312 ? -12.272 -29.453 3.479 1.00 85.69 312 ASP A N 1
ATOM 2430 C CA . ASP A 1 312 ? -13.543 -28.722 3.559 1.00 85.69 312 ASP A CA 1
ATOM 2431 C C . ASP A 1 312 ? -13.446 -27.359 2.869 1.00 85.69 312 ASP A C 1
ATOM 2433 O O . ASP A 1 312 ? -14.357 -26.934 2.160 1.00 85.69 312 ASP A O 1
ATOM 2437 N N . ARG A 1 313 ? -12.313 -26.664 3.049 1.00 87.56 313 ARG A N 1
ATOM 2438 C CA . ARG A 1 313 ? -12.063 -25.392 2.357 1.00 87.56 313 ARG A CA 1
ATOM 2439 C C . ARG A 1 313 ? -11.915 -25.593 0.853 1.00 87.56 313 ARG A C 1
ATOM 2441 O O . ARG A 1 313 ? -12.447 -24.787 0.094 1.00 87.56 313 ARG A O 1
ATOM 2448 N N . ALA A 1 314 ? -11.221 -26.648 0.425 1.00 87.00 314 ALA A N 1
ATOM 2449 C CA . ALA A 1 314 ? -11.085 -26.974 -0.991 1.00 87.00 314 ALA A CA 1
ATOM 2450 C C . ALA A 1 314 ? -12.450 -27.292 -1.624 1.00 87.00 314 ALA A C 1
ATOM 2452 O O . ALA A 1 314 ? -12.779 -26.715 -2.658 1.00 87.00 314 ALA A O 1
ATOM 2453 N N . ARG A 1 315 ? -13.282 -28.103 -0.956 1.00 86.81 315 ARG A N 1
ATOM 2454 C CA . ARG A 1 315 ? -14.653 -28.420 -1.389 1.00 86.81 315 ARG A CA 1
ATOM 2455 C C . ARG A 1 315 ? -15.549 -27.184 -1.472 1.00 86.81 315 ARG A C 1
ATOM 2457 O O . ARG A 1 315 ? -16.268 -27.019 -2.454 1.00 86.81 315 ARG A O 1
ATOM 2464 N N . ALA A 1 316 ? -15.475 -26.282 -0.489 1.00 87.62 316 ALA A N 1
ATOM 2465 C CA . ALA A 1 316 ? -16.239 -25.033 -0.506 1.00 87.62 316 ALA A CA 1
ATOM 2466 C C . ALA A 1 316 ? -15.856 -24.146 -1.703 1.00 87.62 316 ALA A C 1
ATOM 2468 O O . ALA A 1 316 ? -16.727 -23.569 -2.352 1.00 87.62 316 ALA A O 1
ATOM 2469 N N . ILE A 1 317 ? -14.560 -24.059 -2.017 1.00 88.06 317 ILE A N 1
ATOM 2470 C CA . ILE A 1 317 ? -14.057 -23.291 -3.163 1.00 88.06 317 ILE A CA 1
ATOM 2471 C C . ILE A 1 317 ? -14.451 -23.960 -4.483 1.00 88.06 317 ILE A C 1
ATOM 2473 O O . ILE A 1 317 ? -14.912 -23.273 -5.386 1.00 88.06 317 ILE A O 1
ATOM 2477 N N . GLU A 1 318 ? -14.328 -25.282 -4.599 1.00 88.31 318 GLU A N 1
ATOM 2478 C CA . GLU A 1 318 ? -14.734 -26.029 -5.796 1.00 88.31 318 GLU A CA 1
ATOM 2479 C C . GLU A 1 318 ? -16.233 -25.861 -6.075 1.00 88.31 318 GLU A C 1
ATOM 2481 O O . GLU A 1 318 ? -16.636 -25.572 -7.202 1.00 88.31 318 GLU A O 1
ATOM 2486 N N . ARG A 1 319 ? -17.061 -25.945 -5.029 1.00 86.94 319 ARG A N 1
ATOM 2487 C CA . ARG A 1 319 ? -18.507 -25.729 -5.120 1.00 86.94 319 ARG A CA 1
ATOM 2488 C C . ARG A 1 319 ? -18.858 -24.293 -5.496 1.00 86.94 319 ARG A C 1
ATOM 2490 O O . ARG A 1 319 ? -19.784 -24.083 -6.271 1.00 86.94 319 ARG A O 1
ATOM 2497 N N . TRP A 1 320 ? -18.121 -23.318 -4.970 1.00 89.94 320 TRP A N 1
ATOM 2498 C CA . TRP A 1 320 ? -18.294 -21.914 -5.326 1.00 89.94 320 TRP A CA 1
ATOM 2499 C C . TRP A 1 320 ? -17.910 -21.638 -6.783 1.00 89.94 320 TRP A C 1
ATOM 2501 O O . TRP A 1 320 ? -18.672 -20.999 -7.498 1.00 89.94 320 TRP A O 1
ATOM 2511 N N . LEU A 1 321 ? -16.777 -22.167 -7.249 1.00 85.31 321 LEU A N 1
ATOM 2512 C CA . LEU A 1 321 ? -16.342 -22.034 -8.643 1.00 85.31 321 LEU A CA 1
ATOM 2513 C C . LEU A 1 321 ? -17.260 -22.779 -9.623 1.00 85.31 321 LEU A C 1
ATOM 2515 O O . LEU A 1 321 ? -17.341 -22.398 -10.785 1.00 85.31 321 LEU A O 1
ATOM 2519 N N . SER A 1 322 ? -17.960 -23.813 -9.152 1.00 85.81 322 SER A N 1
ATOM 2520 C CA . SER A 1 322 ? -18.960 -24.556 -9.929 1.00 85.81 322 SER A CA 1
ATOM 2521 C C . SER A 1 322 ? -20.342 -23.891 -9.946 1.00 85.81 322 SER A C 1
ATOM 2523 O O . SER A 1 322 ? -21.243 -24.404 -10.605 1.00 85.81 322 SER A O 1
ATOM 2525 N N . ALA A 1 323 ? -20.550 -22.800 -9.201 1.00 84.88 323 ALA A N 1
ATOM 2526 C CA . ALA A 1 323 ? -21.818 -22.084 -9.202 1.00 84.88 323 ALA A CA 1
ATOM 2527 C C . ALA A 1 323 ? -21.955 -21.221 -10.468 1.00 84.88 323 ALA A C 1
ATOM 2529 O O . ALA A 1 323 ? -21.020 -20.521 -10.867 1.00 84.88 323 ALA A O 1
ATOM 2530 N N . ASP A 1 324 ? -23.141 -21.261 -11.078 1.00 76.75 324 ASP A N 1
ATOM 2531 C CA . ASP A 1 324 ? -23.433 -20.560 -12.329 1.00 76.75 324 ASP A CA 1
ATOM 2532 C C . ASP A 1 324 ? -23.091 -19.062 -12.236 1.00 76.75 324 ASP A C 1
ATOM 2534 O O . ASP A 1 324 ? -23.485 -18.364 -11.297 1.00 76.75 324 ASP A O 1
ATOM 2538 N N . GLY A 1 325 ? -22.342 -18.561 -13.223 1.00 72.62 325 GLY A N 1
ATOM 2539 C CA . GLY A 1 325 ? -21.963 -17.150 -13.335 1.00 72.62 325 GLY A CA 1
ATOM 2540 C C . GLY A 1 325 ? -20.824 -16.684 -12.418 1.00 72.62 325 GLY A C 1
ATOM 2541 O O . GLY A 1 325 ? -20.420 -15.524 -12.511 1.00 72.62 325 GLY A O 1
ATOM 2542 N N . VAL A 1 326 ? -20.259 -17.542 -11.554 1.00 81.81 326 VAL A N 1
ATOM 2543 C CA . VAL A 1 326 ? -19.075 -17.181 -10.746 1.00 81.81 326 VAL A CA 1
ATOM 2544 C C . VAL A 1 326 ? -17.833 -17.054 -11.624 1.00 81.81 326 VAL A C 1
ATOM 2546 O O . VAL A 1 326 ? -17.105 -16.069 -11.505 1.00 81.81 326 VAL A O 1
ATOM 2549 N N . LEU A 1 327 ? -17.612 -18.000 -12.541 1.00 76.19 327 LEU A N 1
ATOM 2550 C CA . LEU A 1 327 ? -16.491 -17.941 -13.483 1.00 76.19 327 LEU A CA 1
ATOM 2551 C C . LEU A 1 327 ? -16.624 -16.767 -14.459 1.00 76.19 327 LEU A C 1
ATOM 2553 O O . LEU A 1 327 ? -15.644 -16.060 -14.655 1.00 76.19 327 LEU A O 1
ATOM 2557 N N . ASP A 1 328 ? -17.828 -16.489 -14.964 1.00 77.81 328 ASP A N 1
ATOM 2558 C CA . ASP A 1 328 ? -18.091 -15.348 -15.859 1.00 77.81 328 ASP A CA 1
ATOM 2559 C C . ASP A 1 328 ? -17.885 -13.991 -15.160 1.00 77.81 328 ASP A C 1
ATOM 2561 O O . ASP A 1 328 ? -17.520 -12.998 -15.784 1.00 77.81 328 ASP A O 1
ATOM 2565 N N . SER A 1 329 ? -18.111 -13.939 -13.843 1.00 76.88 329 SER A N 1
ATOM 2566 C CA . SER A 1 329 ? -17.879 -12.752 -13.011 1.00 76.88 329 SER A CA 1
ATOM 2567 C C . SER A 1 329 ? -16.399 -12.563 -12.647 1.00 76.88 329 SER A C 1
ATOM 2569 O O . SER A 1 329 ? -15.923 -11.432 -12.543 1.00 76.88 329 SER A O 1
ATOM 2571 N N . LEU A 1 330 ? -15.653 -13.661 -12.461 1.00 75.69 330 LEU A N 1
ATOM 2572 C CA . LEU A 1 330 ? -14.210 -13.649 -12.174 1.00 75.69 330 LEU A CA 1
ATOM 2573 C C . LEU A 1 330 ? -13.355 -13.435 -13.427 1.00 75.69 330 LEU A C 1
ATOM 2575 O O . LEU A 1 330 ? -12.291 -12.821 -13.352 1.00 75.69 330 LEU A O 1
ATOM 2579 N N . TYR A 1 331 ? -13.835 -13.933 -14.560 1.00 73.44 331 TYR A N 1
ATOM 2580 C CA . TYR A 1 331 ? -13.242 -13.801 -15.880 1.00 73.44 331 TYR A CA 1
ATOM 2581 C C . TYR A 1 331 ? -14.292 -13.201 -16.812 1.00 73.44 331 TYR A C 1
ATOM 2583 O O . TYR A 1 331 ? -14.822 -13.916 -17.663 1.00 73.44 331 TYR A O 1
ATOM 2591 N N . PRO A 1 332 ? -14.625 -11.904 -16.657 1.00 67.25 332 PRO A N 1
ATOM 2592 C CA . PRO A 1 332 ? -15.415 -11.234 -17.672 1.00 67.25 332 PRO A CA 1
ATOM 2593 C C . PRO A 1 332 ? -14.649 -11.406 -18.979 1.00 67.25 332 PRO A C 1
ATOM 2595 O O . PRO A 1 332 ? -13.495 -10.978 -19.065 1.00 67.25 332 PRO A O 1
ATOM 2598 N N . GLU A 1 333 ? -15.245 -12.105 -19.947 1.00 56.84 333 GLU A N 1
ATOM 2599 C CA . GLU A 1 333 ? -14.652 -12.255 -21.271 1.00 56.84 333 GLU A CA 1
ATOM 2600 C C . GLU A 1 333 ? -14.134 -10.886 -21.710 1.00 56.84 333 GLU A C 1
ATOM 2602 O O . GLU A 1 333 ? -14.866 -9.892 -21.648 1.00 56.84 333 GLU A O 1
ATOM 2607 N N . GLU A 1 334 ? -12.860 -10.813 -22.099 1.00 51.16 334 GLU A N 1
ATOM 2608 C CA . GLU A 1 334 ? -12.299 -9.621 -22.718 1.00 51.16 334 GLU A CA 1
ATOM 2609 C C . GLU A 1 334 ? -13.011 -9.386 -24.058 1.00 51.16 334 GLU A C 1
ATOM 2611 O O . GLU A 1 334 ? -12.512 -9.701 -25.138 1.00 51.16 334 GLU A O 1
ATOM 2616 N N . VAL A 1 335 ? -14.212 -8.811 -24.005 1.00 51.69 335 VAL A N 1
ATOM 2617 C CA . VAL A 1 335 ? -14.918 -8.281 -25.165 1.00 51.69 335 VAL A CA 1
ATOM 2618 C C . VAL A 1 335 ? -14.224 -6.971 -25.525 1.00 51.69 335 VAL A C 1
ATOM 2620 O O . VAL A 1 335 ? -14.638 -5.877 -25.146 1.00 51.69 335 VAL A O 1
ATOM 2623 N N . GLY A 1 336 ? -13.093 -7.113 -26.212 1.00 49.12 336 GLY A N 1
ATOM 2624 C CA . GLY A 1 336 ? -12.238 -6.009 -26.631 1.00 49.12 336 GLY A CA 1
ATOM 2625 C C . GLY A 1 336 ? -11.095 -6.395 -27.573 1.00 49.12 336 GLY A C 1
ATOM 2626 O O . GLY A 1 336 ? -10.158 -5.617 -27.717 1.00 49.12 336 GLY A O 1
ATOM 2627 N N . GLY A 1 337 ? -11.139 -7.564 -28.223 1.00 37.88 337 GLY A N 1
ATOM 2628 C CA . GLY A 1 337 ? -10.250 -7.888 -29.346 1.00 37.88 337 GLY A CA 1
ATOM 2629 C C . GLY A 1 337 ? -10.801 -7.315 -30.665 1.00 37.88 337 GLY A C 1
ATOM 2630 O O . GLY A 1 337 ? -11.994 -7.474 -30.926 1.00 37.88 337 GLY A O 1
ATOM 2631 N N . PRO A 1 338 ? -9.993 -6.631 -31.502 1.00 44.59 338 PRO A N 1
ATOM 2632 C CA . PRO A 1 338 ? -10.480 -5.960 -32.706 1.00 44.59 338 PRO A CA 1
ATOM 2633 C C . PRO A 1 338 ? -11.008 -6.967 -33.736 1.00 44.59 338 PRO A C 1
ATOM 2635 O O . PRO A 1 338 ? -10.372 -7.982 -34.019 1.00 44.59 338 PRO A O 1
ATOM 2638 N N . ALA A 1 339 ? -12.171 -6.651 -34.311 1.00 47.91 339 ALA A N 1
ATOM 2639 C CA . ALA A 1 339 ? -12.806 -7.424 -35.372 1.00 47.91 339 ALA A CA 1
ATOM 2640 C C . ALA A 1 339 ? -11.848 -7.644 -36.565 1.00 47.91 339 ALA A C 1
ATOM 2642 O O . ALA A 1 339 ? -11.128 -6.714 -36.946 1.00 47.91 339 ALA A O 1
ATOM 2643 N N . PRO A 1 340 ? -11.837 -8.838 -37.188 1.00 45.44 340 PRO A N 1
ATOM 2644 C CA . PRO A 1 340 ? -11.039 -9.076 -38.380 1.00 45.44 340 PRO A CA 1
ATOM 2645 C C . PRO A 1 340 ? -11.591 -8.228 -39.529 1.00 45.44 340 PRO A C 1
ATOM 2647 O O . PRO A 1 340 ? -12.772 -8.302 -39.864 1.00 45.44 340 PRO A O 1
ATOM 2650 N N . ALA A 1 341 ? -10.727 -7.405 -40.121 1.00 50.69 341 ALA A N 1
ATOM 2651 C CA . ALA A 1 341 ? -11.040 -6.650 -41.321 1.00 50.69 341 ALA A CA 1
ATOM 2652 C C . ALA A 1 341 ? -11.392 -7.621 -42.459 1.00 50.69 341 ALA A C 1
ATOM 2654 O O . ALA A 1 341 ? -10.558 -8.411 -42.904 1.00 50.69 341 ALA A O 1
ATOM 2655 N N . GLU A 1 342 ? -12.638 -7.558 -42.921 1.00 52.16 342 GLU A N 1
ATOM 2656 C CA . GLU A 1 342 ? -13.072 -8.205 -44.151 1.00 52.16 342 GLU A CA 1
ATOM 2657 C C . GLU A 1 342 ? -12.327 -7.576 -45.335 1.00 52.16 342 GLU A C 1
ATOM 2659 O O . GLU A 1 342 ? -12.473 -6.389 -45.631 1.00 52.16 342 GLU A O 1
ATOM 2664 N N . HIS A 1 343 ? -11.522 -8.381 -46.025 1.00 45.44 343 HIS A N 1
ATOM 2665 C CA . HIS A 1 343 ? -11.028 -8.046 -47.352 1.00 45.44 343 HIS A CA 1
ATOM 2666 C C . HIS A 1 343 ? -12.172 -8.191 -48.366 1.00 45.44 343 HIS A C 1
ATOM 2668 O O . HIS A 1 343 ? -12.641 -9.301 -48.628 1.00 45.44 343 HIS A O 1
ATOM 2674 N N . LYS A 1 344 ? -12.574 -7.070 -48.966 1.00 44.59 344 LYS A N 1
ATOM 2675 C CA . LYS A 1 344 ? -13.144 -7.014 -50.314 1.00 44.59 344 LYS A CA 1
ATOM 2676 C C . LYS A 1 344 ? -12.357 -6.029 -51.157 1.00 44.59 344 LYS A C 1
ATOM 2678 O O . LYS A 1 344 ? -12.008 -4.957 -50.614 1.00 44.59 344 LYS A O 1
#

Radius of gyration: 71.57 Å; chains: 1; bounding box: 175×105×180 Å

Foldseek 3Di:
DDDDDDPDPVVVVVVVVVVVVVVVVVVVVVVVVVVVVVVVVVVVVVVVVVVVVCVVCVCCVPVPVNVVVVVVVVVVVVVVVVVVVVVVVVVVVVVVVVVVVVVVVVVVVVVVVVVVVVVVVVVVVVVVVVVVVVVVVVVVVVVVVVVVVVVVVVVVVVVVVVVVVVVVVVVVVVVVVVVVVVVVVVVVVVVVVVVVVVVVCVVVVNPDPDDDDDDDDDDDPPPPDPVPVVVVVVVVVVVVVVVVVVVVVVVVVVVVVVVVVVPDDPLNVLLVVLLVVLQVVLCVVVVNPPPPPVDVDDPPPDPPPVSDDPVSVVSSVVSSCVDPCNVCVVCVDPPPDDDDDDDD